Protein 8IW0 (pdb70)

Solvent-accessible surface area: 17664 Å² total; per-residue (Å²): 112,86,0,20,99,46,0,36,42,0,18,66,61,0,46,10,24,61,83,61,88,76,40,25,68,37,72,142,74,4,68,87,1,69,88,8,0,26,76,0,17,160,48,0,92,75,0,38,106,66,16,60,59,22,57,20,18,90,41,79,23,66,44,4,85,86,20,45,180,29,6,54,54,36,26,112,103,46,145,60,56,52,88,189,92,46,55,0,20,15,43,0,13,29,0,17,63,57,0,52,46,10,40,93,34,99,17,83,34,52,38,113,72,88,12,69,84,0,64,85,11,0,30,85,0,16,146,50,0,111,92,0,36,97,65,22,160,59,24,77,80,18,97,95,109,16,55,76,16,86,69,71,25,137,84,29,57,48,79,3,71,100,64,31,54,113,113,84,0,24,96,48,0,38,47,0,19,131,39,0,55,10,23,58,79,61,88,78,36,23,66,36,69,141,62,4,69,96,0,65,82,12,0,26,85,0,16,160,45,0,86,75,0,36,104,68,16,65,62,23,61,20,17,83,37,81,15,63,47,3,74,72,23,46,141,66,2,54,55,48,45,164,140,197,57,41,57,2,19,16,35,0,14,13,0,17,100,57,0,50,49,10,36,92,33,95,18,84,44,40,44,102,141,79,10,86,91,0,66,41,14,0,26,93,0,13,149,43,0,111,90,0,34,94,64,24,166,61,23,76,79,13,91,97,110,13,63,78,16,85,71,72,32,137,84,29,53,53,85,5,82,128,96,99

Organism: Homo sapiens (NCBI:txid9606)

Foldseek 3Di:
DCLVVLQVVLVVLVVCVVVVVPRDDDVVNVVSSVVSVVVNVVVVVVVVVVCVCVVVVVVVVVVVVVVVVVVVVVVVVVVVVVVD/DDCLVVLLVVLVVVVVVCVVVVNPVVDPVSVVSSVVSVVSNVVVVVVVVVVVVCPVVVVVVVVVVVVVVVVVVVVVVVVVVD/DCLVVLQVVLVVLVVCVVVVVPRDPDPVNVVSSVVSVVSNVVVVVVVVVVCVCVVVVVVVVVVVVVVVVVCVVVVVD/DDDCLVVLLVVLVVVVVVCVVVVNPPVDPVNVVSSVVSVVSNVVVVVVVVVVVVCPVVVVVVVVVVVVVVVVVVVVVVVVD

Radius of gyration: 31.26 Å; Cα contacts (8 Å, |Δi|>4): 307; chains: 4; bounding box: 53×40×94 Å

Structure (mmCIF, N/CA/C/O backbone):
data_8IW0
#
_entry.id   8IW0
#
_cell.length_a   48.151
_cell.length_b   36.882
_cell.length_c   93.011
_cell.angle_alpha   90.00
_cell.angle_beta   95.67
_cell.angle_gamma   90.00
#
_symmetry.space_group_name_H-M   'P 1 21 1'
#
loop_
_entity.id
_entity.type
_entity.pdbx_description
1 polymer 'Liprin-beta-1,KN motif and ankyrin repeat domain-containing protein 1'
2 water water
#
loop_
_atom_site.group_PDB
_atom_site.id
_atom_site.type_symbol
_atom_site.label_atom_id
_atom_site.label_alt_id
_atom_site.label_comp_id
_atom_site.label_asym_id
_atom_site.label_entity_id
_atom_site.label_seq_id
_atom_site.pdbx_PDB_ins_code
_atom_site.Cartn_x
_atom_site.Cartn_y
_atom_site.Cartn_z
_atom_site.occupancy
_atom_site.B_iso_or_equiv
_atom_site.auth_seq_id
_atom_site.auth_comp_id
_atom_site.auth_asym_id
_atom_site.auth_atom_id
_atom_site.pdbx_PDB_model_num
ATOM 1 N N . SER A 1 3 ? 25.792 7.566 2.861 1.00 57.09 3 SER A N 1
ATOM 2 C CA . SER A 1 3 ? 25.925 8.895 3.450 1.00 66.10 3 SER A CA 1
ATOM 3 C C . SER A 1 3 ? 24.878 9.833 2.846 1.00 80.17 3 SER A C 1
ATOM 4 O O . SER A 1 3 ? 23.961 10.285 3.534 1.00 83.81 3 SER A O 1
ATOM 7 N N . ASP A 1 4 ? 25.025 10.115 1.552 1.00 68.24 4 ASP A N 1
ATOM 8 C CA . ASP A 1 4 ? 24.037 10.855 0.777 1.00 61.34 4 ASP A CA 1
ATOM 9 C C . ASP A 1 4 ? 22.952 9.937 0.219 1.00 54.90 4 ASP A C 1
ATOM 10 O O . ASP A 1 4 ? 22.311 10.276 -0.781 1.00 54.48 4 ASP A O 1
ATOM 15 N N . ALA A 1 5 ? 22.754 8.775 0.849 1.00 54.88 5 ALA A N 1
ATOM 16 C CA . ALA A 1 5 ? 21.865 7.746 0.318 1.00 49.09 5 ALA A CA 1
ATOM 17 C C . ALA A 1 5 ? 20.429 8.238 0.190 1.00 46.04 5 ALA A C 1
ATOM 18 O O . ALA A 1 5 ? 19.723 7.856 -0.752 1.00 43.55 5 ALA A O 1
ATOM 20 N N . SER A 1 6 ? 19.957 9.038 1.150 1.00 45.47 6 SER A N 1
ATOM 21 C CA . SER A 1 6 ? 18.596 9.556 1.048 1.00 43.73 6 SER A CA 1
ATOM 22 C 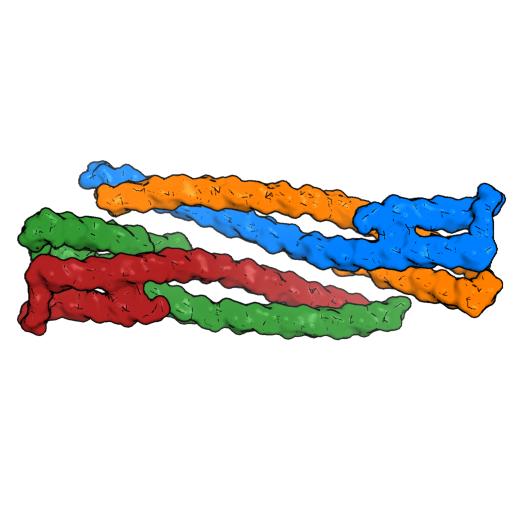C . SER A 1 6 ? 18.410 10.350 -0.238 1.00 47.01 6 SER A C 1
ATOM 23 O O . SER A 1 6 ? 17.353 10.273 -0.878 1.00 41.39 6 SER A O 1
ATOM 26 N N . ASP A 1 7 ? 19.446 11.078 -0.662 1.00 46.87 7 ASP A N 1
ATOM 27 C CA . ASP A 1 7 ? 19.368 11.801 -1.925 1.00 47.60 7 ASP A CA 1
ATOM 28 C C . ASP A 1 7 ? 19.391 10.840 -3.105 1.00 42.97 7 ASP A C 1
ATOM 29 O O . ASP A 1 7 ? 18.712 11.067 -4.111 1.00 44.55 7 ASP A O 1
ATOM 34 N N . MET A 1 8 ? 20.168 9.761 -2.998 1.00 44.02 8 MET A N 1
ATOM 35 C CA . MET A 1 8 ? 20.222 8.784 -4.080 1.00 42.57 8 MET A CA 1
ATOM 36 C C . MET A 1 8 ? 18.887 8.076 -4.249 1.00 38.64 8 MET A C 1
ATOM 37 O O . MET A 1 8 ? 18.469 7.787 -5.378 1.00 36.30 8 MET A O 1
ATOM 42 N N . LEU A 1 9 ? 18.202 7.791 -3.138 1.00 35.47 9 LEU A N 1
ATOM 43 C CA . LEU A 1 9 ? 16.904 7.129 -3.229 1.00 40.25 9 LEU A CA 1
ATOM 44 C C . LEU A 1 9 ? 15.842 8.073 -3.775 1.00 38.81 9 LEU A C 1
ATOM 45 O O . LEU A 1 9 ? 15.006 7.666 -4.593 1.00 38.66 9 LEU A O 1
ATOM 50 N N . ALA A 1 10 ? 15.862 9.335 -3.338 1.00 35.80 10 ALA A N 1
ATOM 51 C CA . ALA A 1 10 ? 14.958 10.328 -3.911 1.00 39.33 10 ALA A CA 1
ATOM 52 C C . ALA A 1 10 ? 15.175 10.456 -5.414 1.00 37.03 10 ALA A C 1
ATOM 53 O O . ALA A 1 10 ? 14.212 10.553 -6.183 1.00 37.47 10 ALA A O 1
ATOM 55 N N . ALA A 1 11 ? 16.438 10.450 -5.848 1.00 37.08 11 ALA A N 1
ATOM 56 C CA . ALA A 1 11 ? 16.742 10.524 -7.273 1.00 37.51 11 ALA A CA 1
ATOM 57 C C . ALA A 1 11 ? 16.214 9.295 -8.006 1.00 37.95 11 ALA A C 1
ATOM 58 O O . ALA A 1 11 ? 15.597 9.411 -9.071 1.00 42.59 11 ALA A O 1
ATOM 60 N N . ALA A 1 12 ? 16.457 8.101 -7.454 1.00 36.51 12 ALA A N 1
ATOM 61 C CA . ALA A 1 12 ? 15.919 6.890 -8.063 1.00 37.70 12 ALA A CA 1
ATOM 62 C C . ALA A 1 12 ? 14.397 6.931 -8.123 1.00 40.85 12 ALA A C 1
ATOM 63 O O . ALA A 1 12 ? 13.796 6.452 -9.093 1.00 40.63 12 ALA A O 1
ATOM 65 N N . LEU A 1 13 ? 13.757 7.517 -7.107 1.00 37.09 13 LEU A N 1
ATOM 66 C CA . LEU A 1 13 ? 12.305 7.661 -7.132 1.00 42.33 13 LEU A CA 1
ATOM 67 C C . LEU A 1 13 ? 11.864 8.567 -8.272 1.00 42.67 13 LEU A C 1
ATOM 68 O O . LEU A 1 13 ? 10.849 8.304 -8.927 1.00 42.34 13 LEU A O 1
ATOM 73 N N . GLU A 1 14 ? 12.618 9.640 -8.524 1.00 45.76 14 GLU A N 1
ATOM 74 C CA . GLU A 1 14 ? 12.247 10.571 -9.584 1.00 43.80 14 GLU A CA 1
ATOM 75 C C . GLU A 1 14 ? 12.404 9.933 -10.958 1.00 40.61 14 GLU A C 1
ATOM 76 O O . GLU A 1 14 ? 11.545 10.108 -11.829 1.00 44.09 14 GLU A O 1
ATOM 78 N N . GLN A 1 15 ? 13.494 9.190 -11.169 1.00 39.66 15 GLN A N 1
ATOM 79 C CA . GLN A 1 15 ? 13.669 8.476 -12.430 1.00 46.53 15 GLN A CA 1
ATOM 80 C C . GLN A 1 15 ? 12.579 7.429 -12.620 1.00 44.15 15 GLN A C 1
ATOM 81 O O . GLN A 1 15 ? 12.003 7.310 -13.707 1.00 49.11 15 GLN A O 1
ATOM 87 N N . MET A 1 16 ? 12.279 6.667 -11.566 1.00 44.56 16 MET A N 1
ATOM 88 C CA . MET A 1 16 ? 11.212 5.676 -11.632 1.00 46.26 16 MET A CA 1
ATOM 89 C C . MET A 1 16 ? 9.876 6.321 -11.985 1.00 48.82 16 MET A C 1
ATOM 90 O O . MET A 1 16 ? 9.130 5.803 -12.825 1.00 50.76 16 MET A O 1
ATOM 95 N N . ASP A 1 17 ? 9.564 7.464 -11.364 1.00 49.09 17 ASP A N 1
ATOM 96 C CA . ASP A 1 17 ? 8.335 8.185 -11.685 1.00 46.01 17 ASP A CA 1
ATOM 97 C C . ASP A 1 17 ? 8.368 8.756 -13.096 1.00 48.92 17 ASP A C 1
ATOM 98 O O . ASP A 1 17 ? 7.319 8.876 -13.738 1.00 45.79 17 ASP A O 1
ATOM 103 N N . GLY A 1 18 ? 9.548 9.144 -13.579 1.00 46.54 18 GLY A N 1
ATOM 104 C CA . GLY A 1 18 ? 9.652 9.605 -14.950 1.00 53.25 18 GLY A CA 1
ATOM 105 C C . GLY A 1 18 ? 9.417 8.491 -15.947 1.00 56.52 18 GLY A C 1
ATOM 106 O O . GLY A 1 18 ? 8.852 8.724 -17.021 1.00 57.95 18 GLY A O 1
ATOM 107 N N . ILE A 1 19 ? 9.839 7.271 -15.607 1.00 51.06 19 ILE A N 1
ATOM 108 C CA . ILE A 1 19 ? 9.570 6.120 -16.462 1.00 56.67 19 ILE A CA 1
ATOM 109 C C . ILE A 1 19 ? 8.092 5.756 -16.409 1.00 57.01 19 ILE A C 1
ATOM 110 O O . ILE A 1 19 ? 7.453 5.524 -17.443 1.00 58.04 19 ILE A O 1
ATOM 115 N N . ILE A 1 20 ? 7.533 5.694 -15.198 1.00 56.90 20 ILE A N 1
ATOM 116 C CA . ILE A 1 20 ? 6.136 5.303 -15.023 1.00 60.40 20 ILE A CA 1
ATOM 117 C C . ILE A 1 20 ? 5.212 6.270 -15.754 1.00 61.80 20 ILE A C 1
ATOM 118 O O . ILE A 1 20 ? 4.290 5.858 -16.468 1.00 63.70 20 ILE A O 1
ATOM 123 N N . ALA A 1 21 ? 5.452 7.570 -15.596 1.00 57.55 21 ALA A N 1
ATOM 124 C CA . ALA A 1 21 ? 4.623 8.572 -16.248 1.00 54.44 21 ALA A CA 1
ATOM 125 C C . ALA A 1 21 ? 4.993 8.802 -17.707 1.00 62.54 21 ALA A C 1
ATOM 126 O O . ALA A 1 21 ? 4.239 9.476 -18.414 1.00 64.36 21 ALA A O 1
ATOM 128 N N . GLY A 1 22 ? 6.121 8.275 -18.176 1.00 62.38 22 GLY A N 1
ATOM 129 C CA . GLY A 1 22 ? 6.462 8.424 -19.575 1.00 61.05 22 GLY A CA 1
ATOM 130 C C . GLY A 1 22 ? 7.011 9.784 -19.938 1.00 65.52 22 GLY A C 1
ATOM 131 O O . GLY A 1 22 ? 6.864 10.216 -21.087 1.00 65.47 22 GLY A O 1
ATOM 132 N N . SER A 1 23 ? 7.621 10.485 -18.986 1.00 57.29 23 SER A N 1
ATOM 133 C CA . SER A 1 23 ? 8.171 11.817 -19.235 1.00 60.98 23 SER A CA 1
ATOM 134 C C . SER A 1 23 ? 9.630 11.766 -19.683 1.00 65.76 23 SER A C 1
ATOM 135 O O . SER A 1 23 ? 10.481 12.502 -19.184 1.00 74.85 23 SER A O 1
ATOM 138 N N . GLY A 1 24 ? 9.932 10.889 -20.637 1.00 67.39 252 GLY A N 1
ATOM 139 C CA . GLY A 1 24 ? 11.232 10.871 -21.268 1.00 70.77 252 GLY A CA 1
ATOM 140 C C . GLY A 1 24 ? 12.367 10.255 -20.481 1.00 68.78 252 GLY A C 1
ATOM 141 O O . GLY A 1 24 ? 13.464 10.108 -21.036 1.00 69.98 252 GLY A O 1
ATOM 142 N N . SER A 1 25 ? 12.166 9.902 -19.213 1.00 64.90 253 SER A N 1
ATOM 143 C CA . SER A 1 25 ? 13.221 9.220 -18.476 1.00 60.45 253 SER A CA 1
ATOM 144 C C . SER A 1 25 ? 13.485 7.857 -19.109 1.00 58.70 253 SER A C 1
ATOM 145 O O . SER A 1 25 ? 12.554 7.146 -19.499 1.00 62.90 253 SER A O 1
ATOM 148 N N . GLY A 1 26 ? 14.760 7.476 -19.186 1.00 53.02 254 GLY A N 1
ATOM 149 C CA . GLY A 1 26 ? 15.133 6.260 -19.897 1.00 51.58 254 GLY A CA 1
ATOM 150 C C . GLY A 1 26 ? 14.803 5.024 -19.084 1.00 49.80 254 GLY A C 1
ATOM 151 O O . GLY A 1 26 ? 15.026 4.991 -17.870 1.00 48.14 254 GLY A O 1
ATOM 152 N N . SER A 1 27 ? 14.187 4.034 -19.736 1.00 43.49 255 SER A N 1
ATOM 153 C CA . SER A 1 27 ? 13.883 2.756 -19.101 1.00 45.24 255 SER A CA 1
ATOM 154 C C . SER A 1 27 ? 14.700 1.580 -19.650 1.00 45.15 255 SER A C 1
ATOM 155 O O . SER A 1 27 ? 14.260 0.432 -19.560 1.00 42.30 255 SER A O 1
ATOM 158 N N . SER A 1 28 ? 15.899 1.829 -20.179 1.00 42.20 256 SER A N 1
ATOM 159 C CA . SER A 1 28 ? 16.735 0.736 -20.665 1.00 42.56 256 SER A CA 1
ATOM 160 C C . SER A 1 28 ? 17.259 -0.084 -19.485 1.00 41.02 256 SER A C 1
ATOM 161 O O . SER A 1 28 ? 17.198 0.362 -18.338 1.00 39.72 256 SER A O 1
ATOM 164 N N . PRO A 1 29 ? 17.753 -1.304 -19.737 1.00 38.54 257 PRO A N 1
ATOM 165 C CA . PRO A 1 29 ? 18.405 -2.056 -18.651 1.00 34.22 257 PRO A CA 1
ATOM 166 C C . PRO A 1 29 ? 19.490 -1.257 -17.943 1.00 33.21 257 PRO A C 1
ATOM 167 O O . PRO A 1 29 ? 19.681 -1.423 -16.727 1.00 25.66 257 PRO A O 1
ATOM 171 N N . MET A 1 30 ? 20.209 -0.394 -18.670 1.00 25.92 258 MET A N 1
ATOM 172 C CA . MET A 1 30 ? 21.202 0.463 -18.028 1.00 30.31 258 MET A CA 1
ATOM 173 C C . MET A 1 30 ? 20.540 1.365 -16.999 1.00 29.79 258 MET A C 1
ATOM 174 O O . MET A 1 30 ? 21.024 1.499 -15.869 1.00 31.00 258 MET A O 1
ATOM 179 N N . HIS A 1 31 ? 19.425 1.995 -17.378 1.00 30.16 259 HIS A N 1
ATOM 180 C CA . HIS A 1 31 ? 18.738 2.892 -16.456 1.00 32.16 259 HIS A CA 1
ATOM 181 C C . HIS A 1 31 ? 18.212 2.132 -15.242 1.00 30.55 259 HIS A C 1
ATOM 182 O O . HIS A 1 31 ? 18.305 2.618 -14.109 1.00 29.68 259 HIS A O 1
ATOM 189 N N . LEU A 1 32 ? 17.650 0.938 -15.461 1.00 30.90 260 LEU A N 1
ATOM 190 C CA . LEU A 1 32 ? 17.225 0.103 -14.342 1.00 30.47 260 LEU A CA 1
ATOM 191 C C . LEU A 1 32 ? 18.415 -0.313 -13.485 1.00 30.99 260 LEU A C 1
ATOM 192 O O . LEU A 1 32 ? 18.304 -0.405 -12.256 1.00 31.01 260 LEU A O 1
ATOM 197 N N . GLN A 1 33 ? 19.562 -0.575 -14.119 1.00 27.42 261 GLN A N 1
ATOM 198 C CA . GLN A 1 33 ? 20.774 -0.878 -13.364 1.00 26.82 261 GLN A CA 1
ATOM 199 C C . GLN A 1 33 ? 21.167 0.286 -12.463 1.00 29.87 261 GLN A C 1
ATOM 200 O O . GLN A 1 33 ? 21.535 0.086 -11.297 1.00 22.64 261 GLN A O 1
ATOM 206 N N . HIS A 1 34 ? 21.056 1.512 -12.971 1.00 25.75 262 HIS A N 1
ATOM 207 C CA . HIS A 1 34 ? 21.396 2.676 -12.160 1.00 29.44 262 HIS A CA 1
ATOM 208 C C . HIS A 1 34 ? 20.435 2.826 -10.983 1.00 28.03 262 HIS A C 1
ATOM 209 O O . HIS A 1 34 ? 20.864 3.105 -9.857 1.00 23.63 262 HIS A O 1
ATOM 216 N N . ILE A 1 35 ? 19.133 2.639 -11.225 1.00 28.05 263 ILE A N 1
ATOM 217 C CA . ILE A 1 35 ? 18.149 2.665 -10.142 1.00 30.37 263 ILE A CA 1
ATOM 218 C C . ILE A 1 35 ? 18.486 1.614 -9.088 1.00 30.29 263 ILE A C 1
ATOM 219 O O . ILE A 1 35 ? 18.464 1.889 -7.881 1.00 27.11 263 ILE A O 1
ATOM 224 N N . ARG A 1 36 ? 18.812 0.399 -9.535 1.00 24.75 264 ARG A N 1
ATOM 225 C CA . ARG A 1 36 ? 19.181 -0.685 -8.627 1.00 28.21 264 ARG A CA 1
ATOM 226 C C . ARG A 1 36 ? 20.328 -0.279 -7.709 1.00 29.20 264 ARG A C 1
ATOM 227 O O . ARG A 1 36 ? 20.256 -0.459 -6.489 1.00 29.27 264 ARG A O 1
ATOM 235 N N . GLU A 1 37 ? 21.414 0.236 -8.290 1.00 26.22 265 GLU A N 1
ATOM 236 C CA . GLU A 1 37 ? 22.579 0.606 -7.493 1.00 27.42 265 GLU A CA 1
ATOM 237 C C . GLU A 1 37 ? 22.241 1.703 -6.481 1.00 27.67 265 GLU A C 1
ATOM 238 O O . GLU A 1 37 ? 22.741 1.686 -5.350 1.00 26.06 265 GLU A O 1
ATOM 244 N N . GLN A 1 38 ? 21.407 2.672 -6.871 1.00 22.35 266 GLN A N 1
ATOM 245 C CA . GLN A 1 38 ? 20.976 3.690 -5.916 1.00 26.67 266 GLN A CA 1
ATOM 246 C C . GLN A 1 38 ? 20.149 3.079 -4.790 1.00 32.48 266 GLN A C 1
ATOM 247 O O . GLN A 1 38 ? 20.313 3.447 -3.620 1.00 31.45 266 GLN A O 1
ATOM 253 N N . MET A 1 39 ? 19.252 2.146 -5.124 1.00 28.35 267 MET A N 1
ATOM 254 C CA . MET A 1 39 ? 18.473 1.458 -4.098 1.00 27.84 267 MET A CA 1
ATOM 255 C C . MET A 1 39 ? 19.369 0.661 -3.159 1.00 30.67 267 MET A C 1
ATOM 256 O O . MET A 1 39 ? 19.108 0.592 -1.951 1.00 29.08 267 MET A O 1
ATOM 261 N N . ALA A 1 40 ? 20.433 0.056 -3.692 1.00 28.09 268 ALA A N 1
ATOM 262 C CA . ALA A 1 40 ? 21.305 -0.756 -2.850 1.00 30.55 268 ALA A CA 1
ATOM 263 C C . ALA A 1 40 ? 22.059 0.094 -1.833 1.00 30.88 268 ALA A C 1
ATOM 264 O O . ALA A 1 40 ? 22.197 -0.301 -0.669 1.00 30.99 268 ALA A O 1
ATOM 266 N N . ILE A 1 41 ? 22.575 1.248 -2.256 1.00 26.20 269 ILE A N 1
ATOM 267 C CA . ILE A 1 41 ? 23.253 2.141 -1.321 1.00 28.52 269 ILE A CA 1
ATOM 268 C C . ILE A 1 41 ? 22.282 2.626 -0.252 1.00 28.97 269 ILE A C 1
ATOM 269 O O . ILE A 1 41 ? 22.616 2.667 0.939 1.00 30.82 269 ILE A O 1
ATOM 274 N N . ALA A 1 42 ? 21.062 2.995 -0.658 1.00 26.79 270 ALA A N 1
ATOM 275 C CA . ALA A 1 42 ? 20.070 3.469 0.302 1.00 30.98 270 ALA A CA 1
ATOM 276 C C . ALA A 1 42 ? 19.733 2.390 1.325 1.00 33.37 270 ALA A C 1
ATOM 277 O O . ALA A 1 42 ? 19.541 2.686 2.511 1.00 27.95 270 ALA A O 1
ATOM 279 N N . LEU A 1 43 ? 19.657 1.133 0.883 1.00 27.74 271 LEU A N 1
ATOM 280 C CA . LEU A 1 43 ? 19.364 0.042 1.804 1.00 28.15 271 LEU A CA 1
ATOM 281 C C . LEU A 1 43 ? 20.480 -0.116 2.828 1.00 32.38 271 LEU A C 1
ATOM 282 O O . LEU A 1 43 ? 20.217 -0.289 4.026 1.00 33.26 271 LEU A O 1
ATOM 287 N N . LYS A 1 44 ? 21.736 -0.051 2.373 1.00 30.22 272 LYS A N 1
ATOM 288 C CA . LYS A 1 44 ? 22.876 -0.162 3.279 1.00 30.42 272 LYS A CA 1
ATOM 289 C C . LYS A 1 44 ? 22.879 0.961 4.313 1.00 33.92 272 LYS A C 1
ATOM 290 O O . LYS A 1 44 ? 23.147 0.728 5.499 1.00 29.55 272 LYS A O 1
ATOM 296 N N . ARG A 1 45 ? 22.588 2.186 3.881 1.00 29.12 273 ARG A N 1
ATOM 297 C CA . ARG A 1 45 ? 22.481 3.300 4.815 1.00 33.08 273 ARG A CA 1
ATOM 298 C C . ARG A 1 45 ? 21.271 3.148 5.730 1.00 32.49 273 ARG A C 1
ATOM 299 O O . ARG A 1 45 ? 21.346 3.462 6.924 1.00 31.49 273 ARG A O 1
ATOM 307 N N . LEU A 1 46 ? 20.146 2.671 5.187 1.00 27.91 274 LEU A N 1
ATOM 308 C CA . LEU A 1 46 ? 18.941 2.493 5.995 1.00 29.00 274 LEU A CA 1
ATOM 309 C C . LEU A 1 46 ? 19.174 1.512 7.141 1.00 35.02 274 LEU A C 1
ATOM 310 O O . LEU A 1 46 ? 18.727 1.747 8.270 1.00 30.92 274 LEU A O 1
ATOM 315 N N . LYS A 1 47 ? 19.859 0.401 6.866 1.00 28.12 275 LYS A N 1
ATOM 316 C CA . LYS A 1 47 ? 20.141 -0.571 7.915 1.00 30.83 275 LYS A CA 1
ATOM 317 C C . LYS A 1 47 ? 21.097 0.008 8.950 1.00 35.50 275 LYS A C 1
ATOM 318 O O . LYS A 1 47 ? 20.944 -0.240 10.152 1.00 32.84 275 LYS A O 1
ATOM 324 N N . GLU A 1 48 ? 22.083 0.793 8.504 1.00 30.94 276 GLU A N 1
ATOM 325 C CA . GLU A 1 48 ? 23.004 1.420 9.443 1.00 33.26 276 GLU A CA 1
ATOM 326 C C . GLU A 1 48 ? 22.268 2.388 10.360 1.00 36.00 276 GLU A C 1
ATOM 327 O O . GLU A 1 48 ? 22.566 2.470 11.558 1.00 34.46 276 GLU A O 1
ATOM 333 N N . LEU A 1 49 ? 21.287 3.115 9.822 1.00 35.64 277 LEU A N 1
ATOM 334 C CA . LEU A 1 49 ? 20.553 4.074 10.640 1.00 35.52 277 LEU A CA 1
ATOM 335 C C . LEU A 1 49 ? 19.603 3.373 11.603 1.00 35.78 277 LEU A C 1
ATOM 336 O O . LEU A 1 49 ? 19.416 3.834 12.735 1.00 30.11 277 LEU A O 1
ATOM 341 N N . GLU A 1 50 ? 18.985 2.267 11.169 1.00 29.24 278 GLU A N 1
ATOM 342 C CA . GLU A 1 50 ? 18.145 1.493 12.078 1.00 33.61 278 GLU A CA 1
ATOM 343 C C . GLU A 1 50 ? 18.935 1.025 13.294 1.00 34.65 278 GLU A C 1
ATOM 344 O O . GLU A 1 50 ? 18.405 0.985 14.409 1.00 33.68 278 GLU A O 1
ATOM 350 N N . GLU A 1 51 ? 20.216 0.700 13.102 1.00 34.94 279 GLU A N 1
ATOM 351 C CA . GLU A 1 51 ? 21.061 0.311 14.227 1.00 35.18 279 GLU A CA 1
ATOM 352 C C . GLU A 1 51 ? 21.427 1.520 15.081 1.00 33.04 279 GLU A C 1
ATOM 353 O O . GLU A 1 51 ? 21.438 1.437 16.316 1.00 36.10 279 GLU A O 1
ATOM 359 N N . GLN A 1 52 ? 21.724 2.651 14.438 1.00 33.12 280 GLN A N 1
ATOM 360 C CA . GLN A 1 52 ? 22.154 3.847 15.159 1.00 34.53 280 GLN A CA 1
ATOM 361 C C . GLN A 1 52 ? 21.063 4.379 16.081 1.00 30.25 280 GLN A C 1
ATOM 362 O O . GLN A 1 52 ? 21.339 4.756 17.225 1.00 31.91 280 GLN A O 1
ATOM 368 N N . VAL A 1 53 ? 19.823 4.466 15.589 1.00 28.59 281 VAL A N 1
ATOM 369 C CA . VAL A 1 53 ? 18.771 5.092 16.386 1.00 32.38 281 VAL A CA 1
ATOM 370 C C . VAL A 1 53 ? 18.423 4.284 17.630 1.00 30.23 281 VAL A C 1
ATOM 371 O O . VAL A 1 53 ? 17.825 4.835 18.561 1.00 27.91 281 VAL A O 1
ATOM 375 N N . ARG A 1 54 ? 18.787 2.997 17.676 1.00 25.61 282 ARG A N 1
ATOM 376 C CA . ARG A 1 54 ? 18.570 2.195 18.879 1.00 32.16 282 ARG A CA 1
ATOM 377 C C . ARG A 1 54 ? 19.324 2.746 20.081 1.00 31.65 282 ARG A C 1
ATOM 378 O O . ARG A 1 54 ? 18.952 2.451 21.220 1.00 36.41 282 ARG A O 1
ATOM 386 N N . THR A 1 55 ? 20.366 3.548 19.857 1.00 32.58 283 THR A N 1
ATOM 387 C CA . THR A 1 55 ? 21.114 4.124 20.962 1.00 32.67 283 THR A CA 1
ATOM 388 C C . THR A 1 55 ? 20.355 5.258 21.641 1.00 34.25 283 THR A C 1
ATOM 389 O O . THR A 1 55 ? 20.670 5.596 22.788 1.00 33.63 283 THR A O 1
ATOM 393 N N . ILE A 1 56 ? 19.354 5.837 20.968 1.00 31.59 284 ILE A N 1
ATOM 394 C CA . ILE A 1 56 ? 18.613 6.953 21.558 1.00 31.15 284 ILE A CA 1
ATOM 395 C C . ILE A 1 56 ? 17.905 6.555 22.849 1.00 34.56 284 ILE A C 1
ATOM 396 O O . ILE A 1 56 ? 18.017 7.296 23.840 1.00 28.76 284 ILE A O 1
ATOM 401 N N . PRO A 1 57 ? 17.162 5.440 22.916 1.00 32.36 285 PRO A N 1
ATOM 402 C CA . PRO A 1 57 ? 16.619 5.018 24.219 1.00 30.58 285 PRO A CA 1
ATOM 403 C C . PRO A 1 57 ? 17.681 4.821 25.284 1.00 31.63 285 PRO A C 1
ATOM 404 O O . PRO A 1 57 ? 17.415 5.092 26.460 1.00 37.53 285 PRO A O 1
ATOM 408 N N . VAL A 1 58 ? 18.879 4.367 24.913 1.00 29.49 286 VAL A N 1
ATOM 409 C CA . VAL A 1 58 ? 19.927 4.157 25.907 1.00 31.11 286 VAL A CA 1
ATOM 410 C C . VAL A 1 58 ? 20.410 5.492 26.461 1.00 31.48 286 VAL A C 1
ATOM 411 O O . VAL A 1 58 ? 20.561 5.660 27.678 1.00 27.00 286 VAL A O 1
ATOM 415 N N . LEU A 1 59 ? 20.649 6.464 25.575 1.00 32.29 287 LEU A N 1
ATOM 416 C CA . LEU A 1 59 ? 21.088 7.786 26.014 1.00 28.64 287 LEU A CA 1
ATOM 417 C C . LEU A 1 59 ? 20.031 8.465 26.875 1.00 26.16 287 LEU A C 1
ATOM 418 O O . LEU A 1 59 ? 20.362 9.150 27.848 1.00 26.91 287 LEU A O 1
ATOM 423 N N . GLN A 1 60 ? 18.753 8.284 26.536 1.00 26.73 288 GLN A N 1
ATOM 424 C CA . GLN A 1 60 ? 17.685 8.904 27.315 1.00 28.71 288 GLN A CA 1
ATOM 425 C C . GLN A 1 60 ? 17.607 8.308 28.715 1.00 33.74 288 GLN A C 1
ATOM 426 O O . GLN A 1 60 ? 17.278 9.011 29.677 1.00 31.23 288 GLN A O 1
ATOM 432 N N . VAL A 1 61 ? 17.878 7.008 28.842 1.00 33.21 289 VAL A N 1
ATOM 433 C CA . VAL A 1 61 ? 17.933 6.392 30.162 1.00 34.18 289 VAL A CA 1
ATOM 434 C C . VAL A 1 61 ? 19.098 6.957 30.959 1.00 33.88 289 VAL A C 1
ATOM 435 O O . VAL A 1 61 ? 18.982 7.199 32.167 1.00 30.67 289 VAL A O 1
ATOM 439 N N . LYS A 1 62 ? 20.240 7.167 30.301 1.00 32.33 290 LYS A N 1
ATOM 440 C CA . LYS A 1 62 ? 21.377 7.786 30.974 1.00 33.46 290 LYS A CA 1
ATOM 441 C C . LYS A 1 62 ? 21.014 9.172 31.487 1.00 28.94 290 LYS A C 1
ATOM 442 O O . LYS A 1 62 ? 21.461 9.582 32.563 1.00 29.97 290 LYS A O 1
ATOM 448 N N . ILE A 1 63 ? 20.187 9.899 30.734 1.00 28.56 291 ILE A N 1
ATOM 449 C CA . ILE A 1 63 ? 19.737 11.219 31.159 1.00 30.47 291 ILE A CA 1
ATOM 450 C C . ILE A 1 63 ? 18.836 11.101 32.382 1.00 34.10 291 ILE A C 1
ATOM 451 O O . ILE A 1 63 ? 18.973 11.858 33.350 1.00 30.30 291 ILE A O 1
ATOM 456 N N . SER A 1 64 ? 17.906 10.144 32.358 1.00 29.17 292 SER A N 1
ATOM 457 C CA . SER A 1 64 ? 16.998 9.964 33.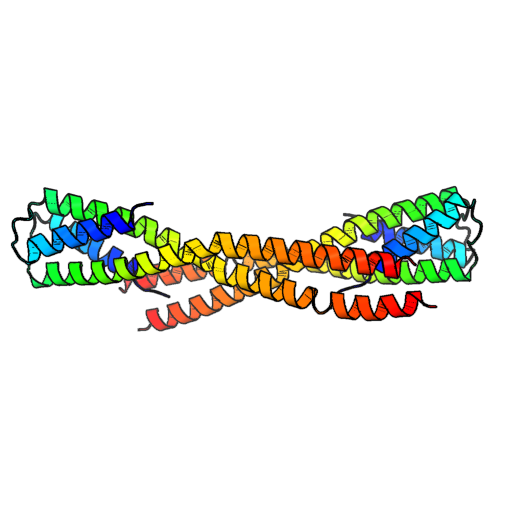485 1.00 34.42 292 SER A CA 1
ATOM 458 C C . SER A 1 64 ? 17.738 9.484 34.728 1.00 35.18 292 SER A C 1
ATOM 459 O O . SER A 1 64 ? 17.402 9.888 35.850 1.00 37.37 292 SER A O 1
ATOM 462 N N . VAL A 1 65 ? 18.745 8.623 34.555 1.00 31.77 293 VAL A N 1
ATOM 463 C CA . VAL A 1 65 ? 19.518 8.160 35.705 1.00 37.28 293 VAL A CA 1
ATOM 464 C C . VAL A 1 65 ? 20.286 9.319 36.332 1.00 34.51 293 VAL A C 1
ATOM 465 O O . VAL A 1 65 ? 20.327 9.468 37.563 1.00 32.15 293 VAL A O 1
ATOM 469 N N . LEU A 1 66 ? 20.918 10.150 35.498 1.00 31.24 294 LEU A N 1
ATOM 470 C CA . LEU A 1 66 ? 21.688 11.278 36.015 1.00 31.42 294 LEU A CA 1
ATOM 471 C C . LEU A 1 66 ? 20.788 12.301 36.695 1.00 32.79 294 LEU A C 1
ATOM 472 O O . LEU A 1 66 ? 21.164 12.879 37.722 1.00 31.96 294 LEU A O 1
ATOM 477 N N . GLN A 1 67 ? 19.589 12.526 36.150 1.00 29.89 295 GLN A N 1
ATOM 478 C CA . GLN A 1 67 ? 18.655 13.450 36.787 1.00 32.93 295 GLN A CA 1
ATOM 479 C C . GLN A 1 67 ? 18.217 12.928 38.152 1.00 36.40 295 GLN A C 1
ATOM 480 O O . GLN A 1 67 ? 18.075 13.701 39.107 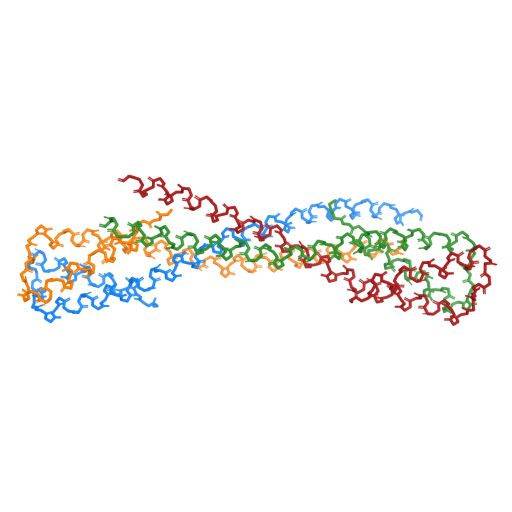1.00 31.97 295 GLN A O 1
ATOM 486 N N . GLU A 1 68 ? 18.004 11.615 38.262 1.00 33.79 296 GLU A N 1
ATOM 487 C CA . GLU A 1 68 ? 17.634 11.035 39.550 1.00 37.86 296 GLU A CA 1
ATOM 488 C C . GLU A 1 68 ? 18.783 11.139 40.547 1.00 38.31 296 GLU A C 1
ATOM 489 O O . GLU A 1 68 ? 18.566 11.472 41.720 1.00 37.15 296 GLU A O 1
ATOM 495 N N . GLU A 1 69 ? 20.013 10.883 40.091 1.00 33.01 297 GLU A N 1
ATOM 496 C CA . GLU A 1 69 ? 21.183 11.004 40.957 1.00 35.16 297 GLU A CA 1
ATOM 497 C C . GLU A 1 69 ? 21.342 12.428 41.477 1.00 36.01 297 GLU A C 1
ATOM 498 O O . GLU A 1 69 ? 21.762 12.636 42.622 1.00 34.27 297 GLU A O 1
ATOM 504 N N . LYS A 1 70 ? 21.041 13.423 40.640 1.00 32.10 298 LYS A N 1
ATOM 505 C CA . LYS A 1 70 ? 21.107 14.813 41.079 1.00 34.12 298 LYS A CA 1
ATOM 506 C C . LYS A 1 70 ? 20.096 15.101 42.184 1.00 34.37 298 LYS A C 1
ATOM 507 O O . LYS A 1 70 ? 20.441 15.709 43.202 1.00 37.63 298 LYS A O 1
ATOM 513 N N . ARG A 1 71 ? 18.836 14.692 41.994 1.00 33.98 299 ARG A N 1
ATOM 514 C CA A ARG A 1 71 ? 17.826 14.931 43.022 0.50 37.17 299 ARG A CA 1
ATOM 515 C CA B ARG A 1 71 ? 17.821 14.923 43.020 0.50 37.21 299 ARG A CA 1
ATOM 516 C C . ARG A 1 71 ? 18.246 14.326 44.356 1.00 42.61 299 ARG A C 1
ATOM 517 O O . ARG A 1 71 ? 17.994 14.909 45.421 1.00 41.21 299 ARG A O 1
ATOM 532 N N . GLN A 1 72 ? 18.898 13.167 44.317 1.00 37.66 300 GLN A N 1
ATOM 533 C CA . GLN A 1 72 ? 19.345 12.518 45.539 1.00 47.18 300 GLN A CA 1
ATOM 534 C C . GLN A 1 72 ? 20.574 13.199 46.130 1.00 42.29 300 GLN A C 1
ATOM 535 O O . GLN A 1 72 ? 20.714 13.261 47.357 1.00 39.93 300 GLN A O 1
ATOM 541 N N . LEU A 1 73 ? 21.464 13.722 45.283 1.00 37.67 301 LEU A N 1
ATOM 542 C CA . LEU A 1 73 ? 22.585 14.502 45.792 1.00 37.87 301 LEU A CA 1
ATOM 543 C C . LEU A 1 73 ? 22.101 15.795 46.433 1.00 42.64 301 LEU A C 1
ATOM 544 O O . LEU A 1 73 ? 22.658 16.238 47.446 1.00 40.67 301 LEU A O 1
ATOM 549 N N . VAL A 1 74 ? 21.059 16.408 45.867 1.00 35.74 302 VAL A N 1
ATOM 550 C CA . VAL A 1 74 ? 20.541 17.650 46.439 1.00 45.89 302 VAL A CA 1
ATOM 551 C C . VAL A 1 74 ? 20.043 17.413 47.861 1.00 43.41 302 VAL A C 1
ATOM 552 O O . VAL A 1 74 ? 20.348 18.180 48.782 1.00 40.98 302 VAL A O 1
ATOM 556 N N . SER A 1 75 ? 19.285 16.332 48.063 1.00 39.50 303 SER A N 1
ATOM 557 C CA . SER A 1 75 ? 18.719 16.051 49.379 1.00 43.00 303 SER A CA 1
ATOM 558 C C . SER A 1 75 ? 19.800 15.710 50.400 1.00 43.95 303 SER A C 1
ATOM 559 O O . SER A 1 75 ? 19.695 16.094 51.571 1.00 46.78 303 SER A O 1
ATOM 562 N N . GLN A 1 76 ? 20.848 14.995 49.982 1.00 41.18 304 GLN A N 1
ATOM 563 C CA . GLN A 1 76 ? 21.958 14.738 50.895 1.00 45.61 304 GLN A CA 1
ATOM 564 C C . GLN A 1 76 ? 22.737 16.014 51.176 1.00 47.08 304 GLN A C 1
ATOM 565 O O . GLN A 1 76 ? 23.202 16.229 52.304 1.00 46.61 304 GLN A O 1
ATOM 571 N N . LEU A 1 77 ? 22.889 16.872 50.165 1.00 43.43 305 LEU A N 1
ATOM 572 C CA . LEU A 1 77 ? 23.585 18.137 50.365 1.00 46.49 305 LEU A CA 1
ATOM 573 C C . LEU A 1 77 ? 22.847 19.020 51.367 1.00 49.77 305 LEU A C 1
ATOM 574 O O . LEU A 1 77 ? 23.476 19.689 52.195 1.00 48.69 305 LEU A O 1
ATOM 579 N N . LYS A 1 78 ? 21.512 19.050 51.294 1.00 45.98 306 LYS A N 1
ATOM 580 C CA . LYS A 1 78 ? 20.739 19.812 52.269 1.00 49.92 306 LYS A CA 1
ATOM 581 C C . LYS A 1 78 ? 20.913 19.244 53.670 1.00 49.79 306 LYS A C 1
ATOM 582 O O . LYS A 1 78 ? 21.055 19.996 54.639 1.00 45.24 306 LYS A O 1
ATOM 588 N N . ASN A 1 79 ? 20.877 17.917 53.801 1.00 46.92 307 ASN A N 1
ATOM 589 C CA . ASN A 1 79 ? 21.081 17.302 55.107 1.00 46.61 307 ASN A CA 1
ATOM 590 C C . ASN A 1 79 ? 22.477 17.597 55.644 1.00 54.17 307 ASN A C 1
ATOM 591 O O . ASN A 1 79 ? 22.651 17.838 56.845 1.00 52.40 307 ASN A O 1
ATOM 596 N N . GLN A 1 80 ? 23.483 17.594 54.765 1.00 51.71 308 GLN A N 1
ATOM 597 C CA . GLN A 1 80 ? 24.860 17.773 55.212 1.00 56.50 308 GLN A CA 1
ATOM 598 C C . GLN A 1 80 ? 25.207 19.237 55.455 1.00 59.35 308 GLN A C 1
ATOM 599 O O . GLN A 1 80 ? 26.061 19.530 56.300 1.00 63.03 308 GLN A O 1
ATOM 605 N N . ARG A 1 81 ? 24.565 20.167 54.743 1.00 54.91 309 ARG A N 1
ATOM 606 C CA . ARG A 1 81 ? 24.767 21.577 55.054 1.00 57.93 309 ARG A CA 1
ATOM 607 C C . ARG A 1 81 ? 24.196 21.941 56.418 1.00 59.29 309 ARG A C 1
ATOM 608 O O . ARG A 1 81 ? 24.529 23.001 56.954 1.00 60.30 309 ARG A O 1
ATOM 616 N N . ALA A 1 82 ? 23.345 21.084 56.983 1.00 60.82 310 ALA A N 1
ATOM 617 C CA . ALA A 1 82 ? 22.810 21.319 58.317 1.00 56.46 310 ALA A CA 1
ATOM 618 C C . ALA A 1 82 ? 23.787 20.864 59.395 1.00 67.62 310 ALA A C 1
ATOM 619 O O . ALA A 1 82 ? 23.997 21.576 60.384 1.00 70.21 310 ALA A O 1
ATOM 621 N N . ALA A 1 83 ? 24.398 19.688 59.218 1.00 72.53 311 ALA A N 1
ATOM 622 C CA . ALA A 1 83 ? 25.351 19.190 60.205 1.00 75.47 311 ALA A CA 1
ATOM 623 C C . ALA A 1 83 ? 26.567 20.098 60.322 1.00 82.78 311 ALA A C 1
ATOM 624 O O . ALA A 1 83 ? 27.154 20.212 61.404 1.00 85.35 311 ALA A O 1
ATOM 626 N N . SER A 1 84 ? 26.952 20.759 59.227 1.00 93.55 312 SER A N 1
ATOM 627 C CA . SER A 1 84 ? 28.078 21.686 59.260 1.00 92.50 312 SER A CA 1
ATOM 628 C C . SER A 1 84 ? 27.848 22.858 60.203 1.00 94.37 312 SER A C 1
ATOM 629 O O . SER A 1 84 ? 28.797 23.597 60.486 1.00 120.74 312 SER A O 1
ATOM 632 N N . GLN A 1 85 ? 26.623 23.049 60.689 1.00 86.55 313 GLN A N 1
ATOM 633 C CA . GLN A 1 85 ? 26.328 24.042 61.712 1.00 88.71 313 GLN A CA 1
ATOM 634 C C . GLN A 1 85 ? 26.448 23.480 63.125 1.00 87.43 313 GLN A C 1
ATOM 635 O O . GLN A 1 85 ? 26.075 24.165 64.084 1.00 88.11 313 GLN A O 1
ATOM 637 N N . ILE A 1 86 ? 26.959 22.259 63.275 1.00 86.07 314 ILE A N 1
ATOM 638 C CA . ILE A 1 86 ? 27.112 21.640 64.590 1.00 87.37 314 ILE A CA 1
ATOM 639 C C . ILE A 1 86 ? 28.577 21.593 65.008 1.00 86.59 314 ILE A C 1
ATOM 640 O O . ILE A 1 86 ? 29.427 22.246 64.405 1.00 92.72 314 ILE A O 1
ATOM 645 N N . MET B 1 2 ? 9.390 -1.811 15.196 1.00 84.07 2 MET B N 1
ATOM 646 C CA . MET B 1 2 ? 10.092 -2.591 14.181 1.00 79.90 2 MET B CA 1
ATOM 647 C C . MET B 1 2 ? 9.581 -2.263 12.782 1.00 73.20 2 MET B C 1
ATOM 648 O O . MET B 1 2 ? 8.647 -2.896 12.285 1.00 70.66 2 MET B O 1
ATOM 653 N N . SER B 1 3 ? 10.203 -1.271 12.153 1.00 66.65 3 SER B N 1
ATOM 654 C CA . SER B 1 3 ? 9.818 -0.864 10.811 1.00 55.01 3 SER B CA 1
ATOM 655 C C . SER B 1 3 ? 10.202 -1.935 9.796 1.00 58.07 3 SER B C 1
ATOM 656 O O . SER B 1 3 ? 11.295 -2.505 9.854 1.00 55.80 3 SER B O 1
ATOM 659 N N . ASP B 1 4 ? 9.288 -2.221 8.866 1.00 55.13 4 ASP B N 1
ATOM 660 C CA . ASP B 1 4 ? 9.578 -3.140 7.775 1.00 53.16 4 ASP B CA 1
ATOM 661 C C . ASP B 1 4 ? 10.190 -2.441 6.565 1.00 51.28 4 ASP B C 1
ATOM 662 O O . ASP B 1 4 ? 10.236 -3.034 5.482 1.00 50.83 4 ASP B O 1
ATOM 667 N N . ALA B 1 5 ? 10.679 -1.209 6.728 1.00 48.65 5 ALA B N 1
ATOM 668 C CA . ALA B 1 5 ? 11.143 -0.445 5.573 1.00 52.36 5 ALA B CA 1
ATOM 669 C C . ALA B 1 5 ? 12.355 -1.094 4.914 1.00 52.04 5 ALA B C 1
ATOM 670 O O . ALA B 1 5 ? 12.415 -1.203 3.682 1.00 40.60 5 ALA B O 1
ATOM 672 N N . SER B 1 6 ? 13.328 -1.535 5.719 1.00 44.17 6 SER B N 1
ATOM 673 C CA . SER B 1 6 ? 14.513 -2.183 5.163 1.00 47.89 6 SER B CA 1
ATOM 674 C C . SER B 1 6 ? 14.149 -3.445 4.389 1.00 48.77 6 SER B C 1
ATOM 675 O O . SER B 1 6 ? 14.767 -3.751 3.361 1.00 44.54 6 SER B O 1
ATOM 678 N N . ASP B 1 7 ? 13.145 -4.189 4.860 1.00 49.00 7 ASP B N 1
ATOM 679 C CA . ASP B 1 7 ? 12.720 -5.381 4.131 1.00 50.73 7 ASP B CA 1
ATOM 680 C C . ASP B 1 7 ? 11.973 -5.026 2.852 1.00 50.43 7 ASP B C 1
ATOM 681 O O . ASP B 1 7 ? 12.104 -5.728 1.842 1.00 50.95 7 ASP B O 1
ATOM 686 N N . MET B 1 8 ? 11.165 -3.962 2.876 1.00 48.23 8 MET B N 1
ATOM 687 C CA . MET B 1 8 ? 10.452 -3.578 1.660 1.00 50.30 8 MET B CA 1
ATOM 688 C C . MET B 1 8 ? 11.418 -3.091 0.590 1.00 47.77 8 MET B C 1
ATOM 689 O O . MET B 1 8 ? 11.210 -3.340 -0.604 1.00 50.55 8 MET B O 1
ATOM 694 N N . LEU B 1 9 ? 12.477 -2.393 0.998 1.00 42.39 9 LEU B N 1
ATOM 695 C CA . LEU B 1 9 ? 13.480 -1.958 0.037 1.00 44.16 9 LEU B CA 1
ATOM 696 C C . LEU B 1 9 ? 14.287 -3.143 -0.474 1.00 43.93 9 LEU B C 1
ATOM 697 O O . LEU B 1 9 ? 14.593 -3.225 -1.670 1.00 39.78 9 LEU B O 1
ATOM 702 N N . ALA B 1 10 ? 14.638 -4.072 0.418 1.00 39.19 10 ALA B N 1
ATOM 703 C CA . ALA B 1 10 ? 15.280 -5.311 -0.010 1.00 43.49 10 ALA B CA 1
ATOM 704 C C . ALA B 1 10 ? 14.397 -6.077 -0.986 1.00 47.87 10 ALA B C 1
ATOM 705 O O . ALA B 1 10 ? 14.891 -6.642 -1.971 1.00 50.48 10 ALA B O 1
ATOM 707 N N . ALA B 1 11 ? 13.087 -6.119 -0.723 1.00 45.84 11 ALA B N 1
ATOM 708 C CA . ALA B 1 11 ? 12.167 -6.796 -1.630 1.00 50.08 11 ALA B CA 1
ATOM 709 C C . ALA B 1 11 ? 12.119 -6.098 -2.985 1.00 49.76 11 ALA B C 1
ATOM 710 O O . ALA B 1 11 ? 12.244 -6.742 -4.032 1.00 50.76 11 ALA B O 1
ATOM 712 N N . ALA B 1 12 ? 11.940 -4.774 -2.983 1.00 48.57 12 ALA B N 1
ATOM 713 C CA . ALA B 1 12 ? 11.954 -4.031 -4.237 1.00 48.30 12 ALA B CA 1
ATOM 714 C C . ALA B 1 12 ? 13.287 -4.180 -4.955 1.00 47.52 12 ALA B C 1
ATOM 715 O O . ALA B 1 12 ? 13.325 -4.235 -6.191 1.00 47.92 12 ALA B O 1
ATOM 717 N N . LEU B 1 13 ? 14.386 -4.262 -4.199 1.00 41.07 13 LEU B N 1
ATOM 718 C CA . LEU B 1 13 ? 15.693 -4.488 -4.808 1.00 45.38 13 LEU B CA 1
ATOM 719 C C . LEU B 1 13 ? 15.755 -5.853 -5.483 1.00 50.99 13 LEU B C 1
ATOM 720 O O . LEU B 1 13 ? 16.341 -5.994 -6.564 1.00 42.30 13 LEU B O 1
ATOM 725 N N . GLU B 1 14 ? 15.142 -6.867 -4.866 1.00 48.30 14 GLU B N 1
ATOM 726 C CA . GLU B 1 14 ? 15.171 -8.205 -5.446 1.00 49.88 14 GLU B CA 1
ATOM 727 C C . GLU B 1 14 ? 14.377 -8.256 -6.743 1.00 47.99 14 GLU B C 1
ATOM 728 O O . GLU B 1 14 ? 14.821 -8.868 -7.720 1.00 52.70 14 GLU B O 1
ATOM 730 N N . GLN B 1 15 ? 13.209 -7.605 -6.777 1.00 50.50 15 GLN B N 1
ATOM 731 C CA . GLN B 1 15 ? 12.443 -7.537 -8.017 1.00 53.69 15 GLN B CA 1
ATOM 732 C C . GLN B 1 15 ? 13.224 -6.810 -9.102 1.00 51.14 15 GLN B C 1
ATOM 733 O O . GLN B 1 15 ? 13.270 -7.262 -10.253 1.00 52.56 15 GLN B O 1
ATOM 739 N N . MET B 1 16 ? 13.846 -5.683 -8.747 1.00 49.00 16 MET B N 1
ATOM 740 C CA . MET B 1 16 ? 14.666 -4.945 -9.700 1.00 49.42 16 MET B CA 1
ATOM 741 C C . MET B 1 16 ? 15.772 -5.826 -10.266 1.00 50.41 16 MET B C 1
ATOM 742 O O . MET B 1 16 ? 16.069 -5.769 -11.466 1.00 49.56 16 MET B O 1
ATOM 747 N N . ASP B 1 17 ? 16.392 -6.653 -9.418 1.00 48.17 17 ASP B N 1
ATOM 748 C CA . ASP B 1 17 ? 17.412 -7.576 -9.904 1.00 49.21 17 ASP B CA 1
ATOM 749 C C . ASP B 1 17 ? 16.823 -8.618 -10.843 1.00 51.87 17 ASP B C 1
ATOM 750 O O . ASP B 1 17 ? 17.480 -9.021 -11.810 1.00 49.28 17 ASP B O 1
ATOM 755 N N . GLY B 1 18 ? 15.587 -9.053 -10.587 1.00 55.77 18 GLY B N 1
ATOM 756 C CA . GLY B 1 18 ? 14.945 -9.993 -11.489 1.00 59.15 18 GLY B CA 1
ATOM 757 C C . GLY B 1 18 ? 14.599 -9.380 -12.829 1.00 53.74 18 GLY B C 1
ATOM 758 O O . GLY B 1 18 ? 14.666 -10.056 -13.860 1.00 55.53 18 GLY B O 1
ATOM 759 N N . ILE B 1 19 ? 14.236 -8.098 -12.837 1.00 53.18 19 ILE B N 1
ATOM 760 C CA . ILE B 1 19 ? 13.958 -7.411 -14.093 1.00 59.23 19 ILE B CA 1
ATOM 761 C C . ILE B 1 19 ? 15.247 -7.199 -14.880 1.00 61.07 19 ILE B C 1
ATOM 762 O O . ILE B 1 19 ? 15.303 -7.457 -16.089 1.00 71.00 19 ILE B O 1
ATOM 767 N N . ILE B 1 20 ? 16.300 -6.726 -14.208 1.00 48.69 20 ILE B N 1
ATOM 768 C CA . ILE B 1 20 ? 17.571 -6.481 -14.888 1.00 52.64 20 ILE B CA 1
ATOM 769 C C . ILE B 1 20 ? 18.111 -7.770 -15.492 1.00 57.98 20 ILE B C 1
ATOM 770 O O . ILE B 1 20 ? 18.546 -7.797 -16.651 1.00 55.70 20 ILE B O 1
ATOM 775 N N . ALA B 1 21 ? 18.073 -8.862 -14.730 1.00 58.44 21 ALA B N 1
ATOM 776 C CA . ALA B 1 21 ? 18.545 -10.138 -15.245 1.00 60.17 21 ALA B CA 1
ATOM 777 C C . ALA B 1 21 ? 17.533 -10.782 -16.175 1.00 65.03 21 ALA B C 1
ATOM 778 O O . ALA B 1 21 ? 17.864 -11.773 -16.835 1.00 71.33 21 ALA B O 1
ATOM 780 N N . GLY B 1 22 ? 16.316 -10.245 -16.241 1.00 80.83 22 GLY B N 1
ATOM 781 C CA . GLY B 1 22 ? 15.330 -10.725 -17.187 1.00 87.63 22 GLY B CA 1
ATOM 782 C C . GLY B 1 22 ? 15.143 -9.794 -18.371 1.00 96.96 22 GLY B C 1
ATOM 783 O O . GLY B 1 22 ? 14.098 -9.829 -19.030 1.00 103.87 22 GLY B O 1
ATOM 784 N N . SER B 1 23 ? 16.155 -8.968 -18.650 1.00 94.28 23 SER B N 1
ATOM 785 C CA . SER B 1 23 ? 16.162 -8.051 -19.794 1.00 85.85 23 SER B CA 1
ATOM 786 C C . SER B 1 23 ? 14.908 -7.178 -19.840 1.00 92.37 23 SER B C 1
ATOM 787 O O . SER B 1 23 ? 14.226 -7.075 -20.863 1.00 93.37 23 SER B O 1
ATOM 790 N N . GLY B 1 24 ? 14.602 -6.547 -18.709 1.00 87.16 252 GLY B N 1
ATOM 791 C CA . GLY B 1 24 ? 13.510 -5.601 -18.639 1.00 88.29 252 GLY B CA 1
ATOM 792 C C . GLY B 1 24 ? 12.125 -6.200 -18.539 1.00 92.01 252 GLY B C 1
ATOM 793 O O . GLY B 1 24 ? 11.159 -5.449 -18.359 1.00 94.27 252 GLY B O 1
ATOM 794 N N . SER B 1 25 ? 11.985 -7.517 -18.662 1.00 106.77 253 SER B N 1
ATOM 795 C CA . SER B 1 25 ? 10.689 -8.146 -18.462 1.00 102.71 253 SER B CA 1
ATOM 796 C C . SER B 1 25 ? 10.248 -7.969 -17.013 1.00 104.82 253 SER B C 1
ATOM 797 O O . SER B 1 25 ? 11.062 -7.974 -16.084 1.00 102.70 253 SER B O 1
ATOM 800 N N . GLY B 1 26 ? 8.942 -7.800 -16.823 1.00 96.92 254 GLY B N 1
ATOM 801 C CA . GLY B 1 26 ? 8.400 -7.468 -15.527 1.00 88.27 254 GLY B CA 1
ATOM 802 C C . GLY B 1 26 ? 8.283 -5.984 -15.279 1.00 91.82 254 GLY B C 1
ATOM 803 O O . GLY B 1 26 ? 7.793 -5.586 -14.215 1.00 92.83 254 GLY B O 1
ATOM 804 N N . SER B 1 27 ? 8.668 -5.155 -16.253 1.00 91.81 255 SER B N 1
ATOM 805 C CA . SER B 1 27 ? 8.569 -3.705 -16.157 1.00 90.67 255 SER B CA 1
ATOM 806 C C . SER B 1 27 ? 7.133 -3.273 -16.408 1.00 91.99 255 SER B C 1
ATOM 807 O O . SER B 1 27 ? 6.886 -2.225 -17.013 1.00 95.97 255 SER B O 1
ATOM 810 N N . SER B 1 28 ? 6.179 -4.083 -15.954 1.00 106.21 256 SER B N 1
ATOM 811 C CA . SER B 1 28 ? 4.786 -3.740 -16.129 1.00 111.38 256 SER B CA 1
ATOM 812 C C . SER B 1 28 ? 4.461 -2.496 -15.310 1.00 110.45 256 SER B C 1
ATOM 813 O O . SER B 1 28 ? 5.154 -2.181 -14.337 1.00 106.29 256 SER B O 1
ATOM 816 N N . PRO B 1 29 ? 3.418 -1.759 -15.703 1.00 96.10 257 PRO B N 1
ATOM 817 C CA . PRO B 1 29 ? 2.998 -0.597 -14.900 1.00 89.03 257 PRO B CA 1
ATOM 818 C C . PRO B 1 29 ? 2.670 -0.935 -13.456 1.00 88.59 257 PRO B C 1
ATOM 819 O O . PRO B 1 29 ? 3.008 -0.160 -12.553 1.00 80.45 257 PRO B O 1
ATOM 823 N N . MET B 1 30 ? 2.018 -2.075 -13.213 1.00 90.64 258 MET B N 1
ATOM 824 C CA . MET B 1 30 ? 1.719 -2.486 -11.844 1.00 92.68 258 MET B CA 1
ATOM 825 C C . MET B 1 30 ? 2.993 -2.792 -11.066 1.00 84.38 258 MET B C 1
ATOM 826 O O . MET B 1 30 ? 3.175 -2.317 -9.938 1.00 87.60 258 MET B O 1
ATOM 828 N N . HIS B 1 31 ? 3.886 -3.595 -11.652 1.00 85.96 259 HIS B N 1
ATOM 829 C CA . HIS B 1 31 ? 5.114 -3.965 -10.958 1.00 82.27 259 HIS B CA 1
ATOM 830 C C . HIS B 1 31 ? 6.008 -2.754 -10.722 1.00 72.04 259 HIS B C 1
ATOM 831 O O . HIS B 1 31 ? 6.578 -2.599 -9.635 1.00 64.51 259 HIS B O 1
ATOM 838 N N . LEU B 1 32 ? 6.143 -1.881 -11.725 1.00 76.68 260 LEU B N 1
ATOM 839 C CA . LEU B 1 32 ? 6.925 -0.665 -11.523 1.00 70.99 260 LEU B CA 1
ATOM 840 C C . LEU B 1 32 ? 6.287 0.224 -10.464 1.00 69.52 260 LEU B C 1
ATOM 841 O O . LEU B 1 32 ? 6.989 0.809 -9.632 1.00 62.70 260 LEU B O 1
ATOM 846 N N . GLN B 1 33 ? 4.957 0.338 -10.478 1.00 67.71 261 GLN B N 1
ATOM 847 C CA . GLN B 1 33 ? 4.276 1.067 -9.415 1.00 66.65 261 GLN B CA 1
ATOM 848 C C . GLN B 1 33 ? 4.452 0.371 -8.069 1.00 63.18 261 GLN B C 1
ATOM 849 O O . GLN B 1 33 ? 4.626 1.034 -7.041 1.00 59.14 261 GLN B O 1
ATOM 855 N N . HIS B 1 34 ? 4.419 -0.966 -8.051 1.00 65.86 262 HIS B N 1
ATOM 856 C CA . HIS B 1 34 ? 4.601 -1.683 -6.791 1.00 61.22 262 HIS B CA 1
ATOM 857 C C . HIS B 1 34 ? 6.000 -1.460 -6.231 1.00 58.60 262 HIS B C 1
ATOM 858 O O . HIS B 1 34 ? 6.165 -1.174 -5.040 1.00 56.92 262 HIS B O 1
ATOM 865 N N . ILE B 1 35 ? 7.023 -1.588 -7.078 1.00 61.77 263 ILE B N 1
ATOM 866 C CA . ILE B 1 35 ? 8.380 -1.268 -6.647 1.00 55.42 263 ILE B CA 1
ATOM 867 C C . ILE B 1 35 ? 8.459 0.186 -6.208 1.00 55.18 263 ILE B C 1
ATOM 868 O O . ILE B 1 35 ? 9.046 0.509 -5.166 1.00 48.29 263 ILE B O 1
ATOM 873 N N . ARG B 1 36 ? 7.858 1.081 -6.996 1.00 51.93 264 ARG B N 1
ATOM 874 C CA . ARG B 1 36 ? 7.854 2.505 -6.682 1.00 52.50 264 ARG B CA 1
ATOM 875 C C . ARG B 1 36 ? 7.299 2.764 -5.284 1.00 48.05 264 ARG B C 1
ATOM 876 O O . ARG B 1 36 ? 7.901 3.496 -4.492 1.00 46.34 264 ARG B O 1
ATOM 884 N N . GLU B 1 37 ? 6.132 2.187 -4.977 1.00 49.75 265 GLU B N 1
ATOM 885 C CA . GLU B 1 37 ? 5.504 2.421 -3.679 1.00 53.14 265 GLU B CA 1
ATOM 886 C C . GLU B 1 37 ? 6.403 1.958 -2.542 1.00 48.09 265 GLU B C 1
ATOM 887 O O . GLU B 1 37 ? 6.517 2.636 -1.513 1.00 45.54 265 GL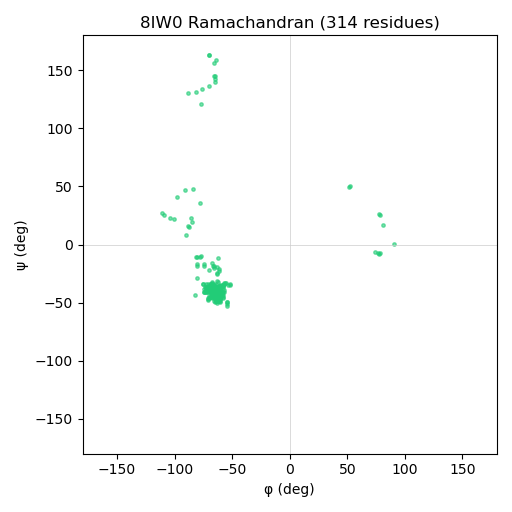U B O 1
ATOM 893 N N . GLN B 1 38 ? 7.057 0.809 -2.716 1.00 46.80 266 GLN B N 1
ATOM 894 C CA . GLN B 1 38 ? 8.004 0.327 -1.718 1.00 45.15 266 GLN B CA 1
ATOM 895 C C . GLN B 1 38 ? 9.188 1.276 -1.574 1.00 43.76 266 GLN B C 1
ATOM 896 O O . GLN B 1 38 ? 9.693 1.485 -0.461 1.00 42.36 266 GLN B O 1
ATOM 902 N N . MET B 1 39 ? 9.664 1.840 -2.690 1.00 39.71 267 MET B N 1
ATOM 903 C CA . MET B 1 39 ? 10.732 2.832 -2.609 1.00 41.54 267 MET B CA 1
ATOM 904 C C . MET B 1 39 ? 10.283 4.052 -1.814 1.00 41.13 267 MET B C 1
ATOM 905 O O . MET B 1 39 ? 11.068 4.628 -1.052 1.00 35.05 267 MET B O 1
ATOM 910 N N . ALA B 1 40 ? 9.017 4.448 -1.967 1.00 40.64 268 ALA B N 1
ATOM 911 C CA . ALA B 1 40 ? 8.503 5.600 -1.235 1.00 39.46 268 ALA B CA 1
ATOM 912 C C . ALA B 1 40 ? 8.435 5.317 0.262 1.00 39.15 268 ALA B C 1
ATOM 913 O O . ALA B 1 40 ? 8.736 6.196 1.078 1.00 38.91 268 ALA B O 1
ATOM 915 N N . ILE B 1 41 ? 8.028 4.102 0.645 1.00 37.02 269 ILE B N 1
ATOM 916 C CA . ILE B 1 41 ? 8.012 3.743 2.064 1.00 42.03 269 ILE B CA 1
ATOM 917 C C . ILE B 1 41 ? 9.419 3.803 2.642 1.00 36.41 269 ILE B C 1
ATOM 918 O O . ILE B 1 41 ? 9.644 4.361 3.722 1.00 35.85 269 ILE B O 1
ATOM 923 N N . ALA B 1 42 ? 10.391 3.240 1.921 1.00 38.47 270 ALA B N 1
ATOM 924 C CA . ALA B 1 42 ? 11.765 3.234 2.411 1.00 35.24 270 ALA B CA 1
ATOM 925 C C . ALA B 1 42 ? 12.325 4.645 2.534 1.00 35.78 270 ALA B C 1
ATOM 926 O O . ALA B 1 42 ? 13.033 4.955 3.500 1.00 30.24 270 ALA B O 1
ATOM 928 N N . LEU B 1 43 ? 12.018 5.516 1.567 1.00 34.59 271 LEU B N 1
ATOM 929 C CA . LEU B 1 43 ? 12.550 6.876 1.598 1.00 32.48 271 LEU B CA 1
ATOM 930 C C . LEU B 1 43 ? 11.998 7.666 2.778 1.00 33.94 271 LEU B C 1
ATOM 931 O O . LEU B 1 43 ? 12.747 8.372 3.465 1.00 30.60 271 LEU B O 1
ATOM 936 N N . LYS B 1 44 ? 10.688 7.565 3.019 1.00 31.02 272 LYS B N 1
ATOM 937 C CA . LYS B 1 44 ? 10.073 8.279 4.131 1.00 33.80 272 LYS B CA 1
ATOM 938 C C . LYS B 1 44 ? 10.664 7.836 5.461 1.00 36.66 272 LYS B C 1
ATOM 939 O O . LYS B 1 44 ? 10.996 8.673 6.307 1.00 34.45 272 LYS B O 1
ATOM 945 N N . ARG B 1 45 ? 10.853 6.525 5.644 1.00 34.19 273 ARG B N 1
ATOM 946 C CA . ARG B 1 45 ? 11.506 6.043 6.856 1.00 37.30 273 ARG B CA 1
ATOM 947 C C . ARG B 1 45 ? 12.960 6.496 6.913 1.00 33.60 273 ARG B C 1
ATOM 948 O O . ARG B 1 45 ? 13.464 6.857 7.982 1.00 29.20 273 ARG B O 1
ATOM 956 N N . LEU B 1 46 ? 13.645 6.495 5.768 1.00 31.61 274 LEU B N 1
ATOM 957 C CA . LEU B 1 46 ? 15.031 6.953 5.725 1.00 30.64 274 LEU B CA 1
ATOM 958 C C . LEU B 1 46 ? 15.143 8.417 6.144 1.00 32.51 274 LEU B C 1
ATOM 959 O O . LEU B 1 46 ? 16.066 8.792 6.876 1.00 28.55 274 LEU B O 1
ATOM 964 N N . LYS B 1 47 ? 14.226 9.267 5.678 1.00 29.73 275 LYS B N 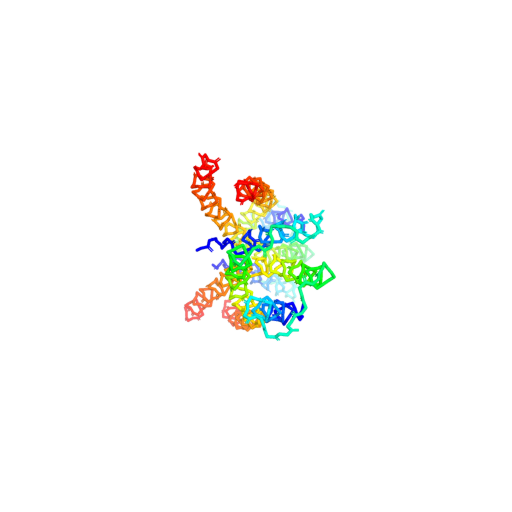1
ATOM 965 C CA . LYS B 1 47 ? 14.284 10.671 6.074 1.00 31.49 275 LYS B CA 1
ATOM 966 C C . LYS B 1 47 ? 13.977 10.848 7.555 1.00 30.45 275 LYS B C 1
ATOM 967 O O . LYS B 1 47 ? 14.594 11.689 8.220 1.00 31.64 275 LYS B O 1
ATOM 973 N N . GLU B 1 48 ? 13.034 10.069 8.096 1.00 32.24 276 GLU B N 1
ATOM 974 C CA . GLU B 1 48 ? 12.761 10.164 9.529 1.00 35.12 276 GLU B CA 1
ATOM 975 C C . GLU B 1 48 ? 13.991 9.773 10.333 1.00 29.56 276 GLU B C 1
ATOM 976 O O . GLU B 1 48 ? 14.294 10.390 11.360 1.00 28.31 276 GLU B O 1
ATOM 982 N N . LEU B 1 49 ? 14.731 8.768 9.863 1.00 30.11 277 LEU B N 1
ATOM 983 C CA . LEU B 1 49 ? 15.918 8.327 10.586 1.00 31.97 277 LEU B CA 1
ATOM 984 C C . LEU B 1 49 ? 17.057 9.329 10.453 1.00 30.02 277 LEU B C 1
ATOM 985 O O . LEU B 1 49 ? 17.818 9.532 11.406 1.00 30.37 277 LEU B O 1
ATOM 990 N N . GLU B 1 50 ? 17.202 9.951 9.275 1.00 28.32 278 GLU B N 1
ATOM 991 C CA . GLU B 1 50 ? 18.213 10.993 9.105 1.00 28.37 278 GLU B CA 1
ATOM 992 C C . GLU B 1 50 ? 18.002 12.136 10.088 1.00 33.94 278 GLU B C 1
ATOM 993 O O . GLU B 1 50 ? 18.970 12.718 10.593 1.00 32.73 278 GLU B O 1
ATOM 999 N N . GLU B 1 51 ? 16.742 12.464 10.385 1.00 32.37 279 GLU B N 1
ATOM 1000 C CA . GLU B 1 51 ? 16.465 13.493 11.380 1.00 29.83 279 GLU B CA 1
ATOM 1001 C C . GLU B 1 51 ? 16.751 12.990 12.786 1.00 29.11 279 GLU B C 1
ATOM 1002 O O . GLU B 1 51 ? 17.269 13.738 13.623 1.00 28.69 279 GLU B O 1
ATOM 1008 N N . GLN B 1 52 ? 16.419 11.725 13.064 1.00 27.56 280 GLN B N 1
ATOM 1009 C CA . GLN B 1 52 ? 16.609 11.183 14.405 1.00 27.66 280 GLN B CA 1
ATOM 1010 C C . GLN B 1 52 ? 18.079 11.178 14.798 1.00 26.88 280 GLN B C 1
ATOM 1011 O O . GLN B 1 52 ? 18.434 11.594 15.906 1.00 29.05 280 GLN B O 1
ATOM 1017 N N . VAL B 1 53 ? 18.953 10.702 13.905 1.00 24.56 281 VAL B N 1
ATOM 1018 C CA . VAL B 1 53 ? 20.362 10.577 14.260 1.00 28.19 281 VAL B CA 1
ATOM 1019 C C . VAL B 1 53 ? 21.015 11.929 14.501 1.00 27.93 281 VAL B C 1
ATOM 1020 O O . VAL B 1 53 ? 22.072 11.987 15.137 1.00 26.79 281 VAL B O 1
ATOM 1024 N N . ARG B 1 54 ? 20.423 13.016 13.996 1.00 26.56 282 ARG B N 1
ATOM 1025 C CA . ARG B 1 54 ? 20.921 14.350 14.308 1.00 27.01 282 ARG B CA 1
ATOM 1026 C C . ARG B 1 54 ? 20.817 14.664 15.793 1.00 25.26 282 ARG B C 1
ATOM 1027 O O . ARG B 1 54 ? 21.545 15.533 16.281 1.00 22.87 282 ARG B O 1
ATOM 1035 N N . THR B 1 55 ? 19.899 14.001 16.510 1.00 26.46 283 THR B N 1
ATOM 1036 C CA . THR B 1 55 ? 19.713 14.237 17.938 1.00 25.66 283 THR B CA 1
ATOM 1037 C C . THR B 1 55 ? 20.733 13.519 18.810 1.00 22.89 283 THR B C 1
ATOM 1038 O O . THR B 1 55 ? 20.898 13.897 19.975 1.00 23.14 283 THR B O 1
ATOM 1042 N N . ILE B 1 56 ? 21.411 12.494 18.292 1.00 22.58 284 ILE B N 1
ATOM 1043 C CA . ILE B 1 56 ? 22.364 11.750 19.117 1.00 24.85 284 ILE B CA 1
ATOM 1044 C C . ILE B 1 56 ? 23.484 12.649 19.627 1.00 27.13 284 ILE B C 1
ATOM 1045 O O . ILE B 1 56 ? 23.779 12.605 20.833 1.00 22.73 284 ILE B O 1
ATOM 1050 N N . PRO B 1 57 ? 24.143 13.470 18.795 1.00 23.87 285 PRO B N 1
ATOM 1051 C CA . PRO B 1 57 ? 25.123 14.420 19.345 1.00 23.53 285 PRO B CA 1
ATOM 1052 C C . PRO B 1 57 ? 24.547 15.348 20.395 1.00 22.28 285 PRO B C 1
ATOM 1053 O O . PRO B 1 57 ? 25.269 15.722 21.326 1.00 24.82 285 PRO B O 1
ATOM 1057 N N . VAL B 1 58 ? 23.274 15.735 20.271 1.00 21.16 286 VAL B N 1
ATOM 1058 C CA . VAL B 1 58 ? 22.658 16.614 21.261 1.00 22.48 286 VAL B CA 1
ATOM 1059 C C . VAL B 1 58 ? 22.486 15.882 22.588 1.00 23.54 286 VAL B C 1
ATOM 1060 O O . VAL B 1 58 ? 22.798 16.418 23.656 1.00 20.89 286 VAL B O 1
ATOM 1064 N N . LEU B 1 59 ? 21.994 14.642 22.535 1.00 22.22 287 LEU B N 1
ATOM 1065 C CA . LEU B 1 59 ? 21.822 13.852 23.749 1.00 21.53 287 LEU B CA 1
ATOM 1066 C C . LEU B 1 59 ? 23.156 13.610 24.441 1.00 19.83 287 LEU B C 1
ATOM 1067 O O . LEU B 1 59 ? 23.231 13.619 25.674 1.00 19.59 287 LEU B O 1
ATOM 1072 N N . GLN B 1 60 ? 24.226 13.417 23.666 1.00 18.50 288 GLN B N 1
ATOM 1073 C CA . GLN B 1 60 ? 25.531 13.184 24.274 1.00 19.48 288 GLN B CA 1
ATOM 1074 C C . GLN B 1 60 ? 26.029 14.411 25.030 1.00 22.47 288 GLN B C 1
ATOM 1075 O O . GLN B 1 60 ? 26.598 14.283 26.121 1.00 16.98 288 GLN B O 1
ATOM 1081 N N . VAL B 1 61 ? 25.822 15.608 24.475 1.00 17.97 289 VAL B N 1
ATOM 1082 C CA . VAL B 1 61 ? 26.212 16.820 25.186 1.00 20.05 289 VAL B CA 1
ATOM 1083 C C . VAL B 1 61 ? 25.324 17.038 26.407 1.00 18.86 289 VAL B C 1
ATOM 1084 O O . VAL B 1 61 ? 25.804 17.454 27.468 1.00 19.17 289 VAL B O 1
ATOM 1088 N N . LYS B 1 62 ? 24.019 16.765 26.280 1.00 17.74 290 LYS B N 1
ATOM 1089 C CA . LYS B 1 62 ? 23.131 16.865 27.434 1.00 21.01 290 LYS B CA 1
ATOM 1090 C C . LYS B 1 62 ? 23.596 15.958 28.565 1.00 21.06 290 LYS B C 1
ATOM 1091 O O . LYS B 1 62 ? 23.504 16.320 29.746 1.00 18.90 290 LYS B O 1
ATOM 1097 N N . ILE B 1 63 ? 24.110 14.778 28.218 1.00 21.28 291 ILE B N 1
ATOM 1098 C CA . ILE B 1 63 ? 24.638 13.873 29.230 1.00 22.04 291 ILE B CA 1
ATOM 1099 C C . ILE B 1 63 ? 25.874 14.478 29.880 1.00 23.11 291 ILE B C 1
ATOM 1100 O O . ILE B 1 63 ? 26.014 14.460 31.110 1.00 20.31 291 ILE B O 1
ATOM 1105 N N . SER B 1 64 ? 26.776 15.050 29.072 1.00 20.51 292 SER B N 1
ATOM 1106 C CA . SER B 1 64 ? 27.966 15.681 29.635 1.00 23.87 292 SER B CA 1
ATOM 1107 C C . SER B 1 64 ? 27.602 16.849 30.547 1.00 22.49 292 SER B C 1
ATOM 1108 O O . SER B 1 64 ? 28.308 17.110 31.532 1.00 19.74 292 SER B O 1
ATOM 1111 N N . VAL B 1 65 ? 26.509 17.556 30.242 1.00 20.59 293 VAL B N 1
ATOM 1112 C CA . VAL B 1 65 ? 26.056 18.647 31.104 1.00 18.67 293 VAL B CA 1
ATOM 1113 C C . VAL B 1 65 ? 25.595 18.096 32.448 1.00 22.00 293 VAL B C 1
ATOM 1114 O O . VAL B 1 65 ? 25.937 18.630 33.509 1.00 19.50 293 VAL B O 1
ATOM 1118 N N . LEU B 1 66 ? 24.808 17.017 32.417 1.00 20.69 294 LEU B N 1
ATOM 1119 C CA . LEU B 1 66 ? 24.316 16.409 33.646 1.00 21.27 294 LEU B CA 1
ATOM 1120 C C . LEU B 1 66 ? 25.458 15.816 34.465 1.00 20.17 294 LEU B C 1
ATOM 1121 O O . LEU B 1 66 ? 25.419 15.844 35.702 1.00 23.90 294 LEU B O 1
ATOM 1126 N N . GLN B 1 67 ? 26.474 15.261 33.797 1.00 21.00 295 GLN B N 1
ATOM 1127 C CA . GLN B 1 67 ? 27.636 14.741 34.512 1.00 22.28 295 GLN B CA 1
ATOM 1128 C C . GLN B 1 67 ? 28.403 15.859 35.214 1.00 20.68 295 GLN B C 1
ATOM 1129 O O . GLN B 1 67 ? 28.861 15.687 36.352 1.00 21.39 295 GLN B O 1
ATOM 1135 N N . GLU B 1 68 ? 28.551 17.014 34.558 1.00 20.21 296 GLU B N 1
ATOM 1136 C CA . GLU B 1 68 ? 29.197 18.139 35.227 1.00 20.76 296 GLU B CA 1
ATOM 1137 C C . GLU B 1 68 ? 28.340 18.661 36.375 1.00 21.17 296 GLU B C 1
ATOM 1138 O O . GLU B 1 68 ? 28.863 18.997 37.445 1.00 22.93 296 GLU B O 1
ATOM 1144 N N . GLU B 1 69 ? 27.023 18.750 36.169 1.00 20.85 297 GLU B N 1
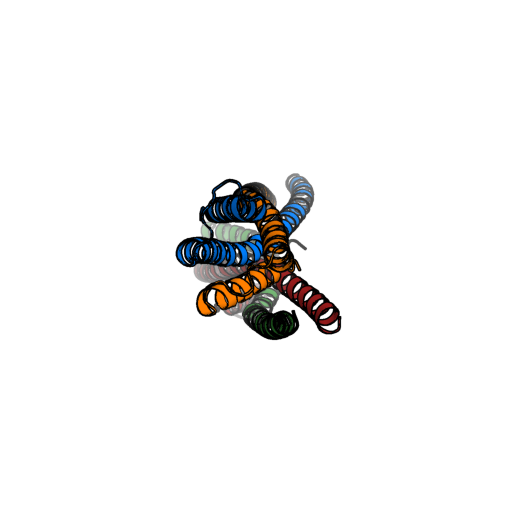ATOM 1145 C CA . GLU B 1 69 ? 26.135 19.181 37.242 1.00 21.42 297 GLU B CA 1
ATOM 1146 C C . GLU B 1 69 ? 26.171 18.209 38.413 1.00 22.09 297 GLU B C 1
ATOM 1147 O O . GLU B 1 69 ? 26.178 18.627 39.578 1.00 22.89 297 GLU B O 1
ATOM 1153 N N . LYS B 1 70 ? 26.202 16.904 38.127 1.00 21.96 298 LYS B N 1
ATOM 1154 C CA . LYS B 1 70 ? 26.349 15.933 39.205 1.00 22.88 298 LYS B CA 1
ATOM 1155 C C . LYS B 1 70 ? 27.696 16.091 39.898 1.00 23.54 298 LYS B C 1
ATOM 1156 O O . LYS B 1 70 ? 27.776 16.062 41.132 1.00 24.57 298 LYS B O 1
ATOM 1162 N N . ARG B 1 71 ? 28.764 16.279 39.115 1.00 23.14 299 ARG B N 1
ATOM 1163 C CA . ARG B 1 71 ? 30.104 16.394 39.680 1.00 23.97 299 ARG B CA 1
ATOM 1164 C C . ARG B 1 71 ? 30.211 17.585 40.626 1.00 27.01 299 ARG B C 1
ATOM 1165 O O . ARG B 1 71 ? 30.879 17.505 41.665 1.00 25.65 299 ARG B O 1
ATOM 1173 N N . GLN B 1 72 ? 29.566 18.700 40.285 1.00 23.97 300 GLN B N 1
ATOM 1174 C CA . GLN B 1 72 ? 29.617 19.850 41.177 1.00 25.65 300 GLN B CA 1
ATOM 1175 C C . GLN B 1 72 ? 28.836 19.587 42.461 1.00 30.18 300 GLN B C 1
ATOM 1176 O O . GLN B 1 72 ? 29.234 20.046 43.537 1.00 28.27 300 GLN B O 1
ATOM 1182 N N . LEU B 1 73 ? 27.733 18.837 42.375 1.00 26.81 301 LEU B N 1
ATOM 1183 C CA . LEU B 1 73 ? 27.007 18.479 43.588 1.00 28.03 301 LEU B CA 1
ATOM 1184 C C . LEU B 1 73 ? 27.819 17.532 44.463 1.00 29.51 301 LEU B C 1
ATOM 1185 O O . LEU B 1 73 ? 27.848 17.689 45.691 1.00 35.84 301 LEU B O 1
ATOM 1190 N N . VAL B 1 74 ? 28.517 16.572 43.848 1.00 27.04 302 VAL B N 1
ATOM 1191 C CA . VAL B 1 74 ? 29.291 15.589 44.608 1.00 32.23 302 VAL B CA 1
ATOM 1192 C C . VAL B 1 74 ? 30.398 16.270 45.400 1.00 34.92 302 VAL B C 1
ATOM 1193 O O . VAL B 1 74 ? 30.627 15.951 46.572 1.00 35.12 302 VAL B O 1
ATOM 1197 N N . SER B 1 75 ? 31.107 17.213 44.774 1.00 32.93 303 SER B N 1
ATOM 1198 C CA . SER B 1 75 ? 32.195 17.903 45.461 1.00 34.55 303 SER B CA 1
ATOM 1199 C C . SER B 1 75 ? 31.685 18.762 46.607 1.00 37.38 303 SER B C 1
ATOM 1200 O O . SER B 1 75 ? 32.365 18.894 47.630 1.00 42.00 303 SER B O 1
ATOM 1203 N N . GLN B 1 76 ? 30.500 19.357 46.452 1.00 35.86 304 GLN B N 1
ATOM 1204 C CA . GLN B 1 76 ? 29.918 20.135 47.539 1.00 36.88 304 GLN B CA 1
ATOM 1205 C C . GLN B 1 76 ? 29.493 19.228 48.685 1.00 40.41 304 GLN B C 1
ATOM 1206 O O . GLN B 1 76 ? 29.676 19.568 49.861 1.00 39.26 304 GLN B O 1
ATOM 1212 N N . LEU B 1 77 ? 28.920 18.066 48.356 1.00 37.56 305 LEU B N 1
ATOM 1213 C CA . LEU B 1 77 ? 28.523 17.108 49.380 1.00 41.42 305 LEU B CA 1
ATOM 1214 C C . LEU B 1 77 ? 29.735 16.557 50.120 1.00 46.22 305 LEU B C 1
ATOM 1215 O O . LEU B 1 77 ? 29.710 16.423 51.348 1.00 53.09 305 LEU B O 1
ATOM 1220 N N . LYS B 1 78 ? 30.810 16.245 49.390 1.00 44.23 306 LYS B N 1
ATOM 1221 C CA . LYS B 1 78 ? 32.016 15.721 50.023 1.00 44.94 306 LYS B CA 1
A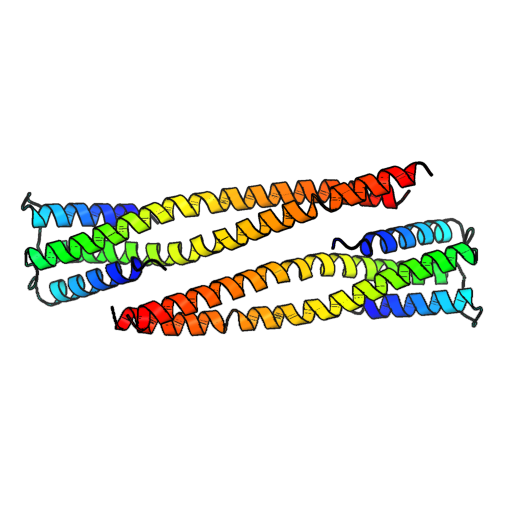TOM 1222 C C . LYS B 1 78 ? 32.660 16.740 50.956 1.00 50.00 306 LYS B C 1
ATOM 1223 O O . LYS B 1 78 ? 33.076 16.390 52.066 1.00 55.91 306 LYS B O 1
ATOM 1229 N N . ASN B 1 79 ? 32.764 17.999 50.526 1.00 46.11 307 ASN B N 1
ATOM 1230 C CA . ASN B 1 79 ? 33.350 19.023 51.389 1.00 51.87 307 ASN B CA 1
ATOM 1231 C C . ASN B 1 79 ? 32.533 19.223 52.660 1.00 55.73 307 ASN B C 1
ATOM 1232 O O . ASN B 1 79 ? 33.094 19.343 53.754 1.00 59.64 307 ASN B O 1
ATOM 1237 N N . GLN B 1 80 ? 31.203 19.274 52.538 1.00 52.31 308 GLN B N 1
ATOM 1238 C CA . GLN B 1 80 ? 30.369 19.413 53.728 1.00 56.77 308 GLN B CA 1
ATOM 1239 C C . GLN B 1 80 ? 30.551 18.222 54.662 1.00 61.97 308 GLN B C 1
ATOM 1240 O O . GLN B 1 80 ? 30.626 18.388 55.885 1.00 62.61 308 GLN B O 1
ATOM 1246 N N . ARG B 1 81 ? 30.646 17.013 54.101 1.00 59.02 309 ARG B N 1
ATOM 1247 C CA . ARG B 1 81 ? 30.892 15.832 54.922 1.00 59.63 309 ARG B CA 1
ATOM 1248 C C . ARG B 1 81 ? 32.306 15.803 55.491 1.00 63.73 309 ARG B C 1
ATOM 1249 O O . ARG B 1 81 ? 32.539 15.125 56.498 1.00 65.54 309 ARG B O 1
ATOM 1257 N N . ALA B 1 82 ? 33.251 16.522 54.877 1.00 63.92 310 ALA B N 1
ATOM 1258 C CA . ALA B 1 82 ? 34.600 16.588 55.430 1.00 64.99 310 ALA B CA 1
ATOM 1259 C C . ALA B 1 82 ? 34.644 17.414 56.706 1.00 69.12 310 ALA B C 1
ATOM 1260 O O . ALA B 1 82 ? 35.432 17.114 57.610 1.00 79.34 310 ALA B O 1
ATOM 1262 N N . ALA B 1 83 ? 33.816 18.450 56.799 1.00 72.00 311 ALA B N 1
ATOM 1263 C CA . ALA B 1 83 ? 33.785 19.303 57.982 1.00 77.62 311 ALA B CA 1
ATOM 1264 C C . ALA B 1 83 ? 32.408 19.285 58.638 1.00 73.03 311 ALA B C 1
ATOM 1265 O O . ALA B 1 83 ? 32.222 18.681 59.694 1.00 74.08 311 ALA B O 1
ATOM 1267 N N . SER C 1 3 ? 42.241 -4.183 43.064 1.00 69.55 3 SER D N 1
ATOM 1268 C CA . SER C 1 3 ? 41.990 -5.614 42.906 1.00 78.90 3 SER D CA 1
ATOM 1269 C C . SER C 1 3 ? 41.875 -6.295 44.264 1.00 92.58 3 SER D C 1
ATOM 1270 O O . SER C 1 3 ? 40.803 -6.761 44.657 1.00 95.77 3 SER D O 1
ATOM 1273 N N . ASP C 1 4 ? 42.994 -6.337 44.982 1.00 73.17 4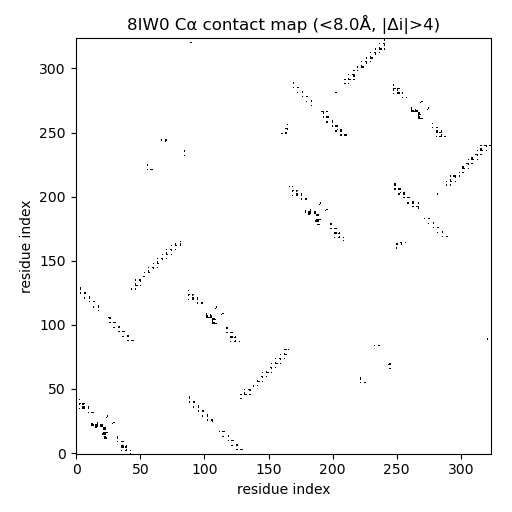 ASP D N 1
ATOM 1274 C CA . ASP C 1 4 ? 43.043 -6.847 46.342 1.00 66.29 4 ASP D CA 1
ATOM 1275 C C . ASP C 1 4 ? 42.681 -5.784 47.374 1.00 57.00 4 ASP D C 1
ATOM 1276 O O . ASP C 1 4 ? 43.011 -5.936 48.556 1.00 55.73 4 ASP D O 1
ATOM 1281 N N . ALA C 1 5 ? 42.001 -4.716 46.944 1.00 54.34 5 ALA D N 1
ATOM 1282 C CA . ALA C 1 5 ? 41.693 -3.603 47.835 1.00 52.79 5 ALA D CA 1
ATOM 1283 C C . ALA C 1 5 ? 40.780 -4.035 48.974 1.00 45.91 5 ALA D C 1
ATOM 1284 O O . ALA C 1 5 ? 40.944 -3.583 50.112 1.00 48.13 5 ALA D O 1
ATOM 1286 N N . SER C 1 6 ? 39.783 -4.874 48.680 1.00 45.71 6 SER D N 1
ATOM 1287 C CA . SER C 1 6 ? 38.915 -5.374 49.741 1.00 46.82 6 SER D CA 1
ATOM 1288 C C . SER C 1 6 ? 39.728 -6.118 50.792 1.00 48.44 6 SER D C 1
ATOM 1289 O O . SER C 1 6 ? 39.435 -6.035 51.991 1.00 42.40 6 SER D O 1
ATOM 1292 N N . ASP C 1 7 ? 40.776 -6.826 50.363 1.00 47.85 7 ASP D N 1
ATOM 1293 C CA . ASP C 1 7 ? 41.656 -7.482 51.320 1.00 49.02 7 ASP D CA 1
ATOM 1294 C C . ASP C 1 7 ? 42.469 -6.459 52.092 1.00 45.90 7 ASP D C 1
ATOM 1295 O O . ASP C 1 7 ? 42.724 -6.632 53.289 1.00 48.47 7 ASP D O 1
ATOM 1300 N N . MET C 1 8 ? 42.885 -5.386 51.423 1.00 43.35 8 MET D N 1
ATOM 1301 C CA . MET C 1 8 ? 43.664 -4.362 52.108 1.00 42.28 8 MET D CA 1
ATOM 1302 C C . MET C 1 8 ? 42.825 -3.655 53.162 1.00 38.06 8 MET D C 1
ATOM 1303 O O . MET C 1 8 ? 43.321 -3.348 54.252 1.00 37.29 8 MET D O 1
ATOM 1308 N N . LEU C 1 9 ? 41.547 -3.411 52.866 1.00 37.64 9 LEU D N 1
ATOM 1309 C CA . LEU C 1 9 ? 40.688 -2.751 53.843 1.00 39.64 9 LEU D CA 1
ATOM 1310 C C . LEU C 1 9 ? 40.343 -3.683 54.995 1.00 39.89 9 LEU D C 1
ATOM 1311 O O . LEU C 1 9 ? 40.322 -3.256 56.155 1.00 37.79 9 LEU D O 1
ATOM 1316 N N . ALA C 1 10 ? 40.063 -4.955 54.700 1.00 38.33 10 ALA D N 1
ATOM 1317 C CA . ALA C 1 10 ? 39.840 -5.925 55.768 1.00 40.08 10 ALA D CA 1
ATOM 1318 C C . ALA C 1 10 ? 41.061 -6.039 56.671 1.00 41.64 10 ALA D C 1
ATOM 1319 O O . ALA C 1 10 ? 40.934 -6.061 57.901 1.00 43.55 10 ALA D O 1
ATOM 1321 N N . ALA C 1 11 ? 42.257 -6.084 56.079 1.00 42.02 11 ALA D N 1
ATOM 1322 C CA . ALA C 1 11 ? 43.480 -6.157 56.872 1.00 43.56 11 ALA D CA 1
ATOM 1323 C C . ALA C 1 11 ? 43.654 -4.898 57.715 1.00 42.62 11 ALA D C 1
ATOM 1324 O O . ALA C 1 11 ? 43.967 -4.973 58.909 1.00 42.91 11 ALA D O 1
ATOM 1326 N N . ALA C 1 12 ? 43.464 -3.726 57.101 1.00 43.28 12 ALA D N 1
ATOM 1327 C CA . ALA C 1 12 ? 43.527 -2.476 57.853 1.00 40.22 12 ALA D CA 1
ATOM 1328 C C . ALA C 1 12 ? 42.497 -2.448 58.973 1.00 40.89 12 ALA D C 1
ATOM 1329 O O . ALA C 1 12 ? 42.766 -1.901 60.048 1.00 38.76 12 ALA D O 1
ATOM 1331 N N . LEU C 1 13 ? 41.320 -3.043 58.748 1.00 44.41 13 LEU D N 1
ATOM 1332 C CA . LEU C 1 13 ? 40.324 -3.144 59.810 1.00 43.35 13 LEU D CA 1
ATOM 1333 C C . LEU C 1 13 ? 40.840 -3.995 60.959 1.00 43.85 13 LEU D C 1
ATOM 1334 O O . LEU C 1 13 ? 40.563 -3.709 62.129 1.00 45.19 13 LEU D O 1
ATOM 1339 N N . GLU C 1 14 ? 41.572 -5.063 60.639 1.00 45.99 14 GLU D N 1
ATOM 1340 C CA . GLU C 1 14 ? 42.082 -5.955 61.673 1.00 49.49 14 GLU D CA 1
ATOM 1341 C C . GLU C 1 14 ? 43.148 -5.272 62.519 1.00 51.19 14 GLU D C 1
ATOM 1342 O O . GLU C 1 14 ? 43.201 -5.473 63.739 1.00 51.26 14 GLU D O 1
ATOM 1348 N N . GLN C 1 15 ? 44.026 -4.487 61.888 1.00 46.25 15 GLN D N 1
ATOM 1349 C CA . GLN C 1 15 ? 45.013 -3.738 62.658 1.00 50.44 15 GLN D CA 1
ATOM 1350 C C . GLN C 1 15 ? 44.339 -2.729 63.580 1.00 50.07 15 GLN D C 1
ATOM 1351 O O . GLN C 1 15 ? 44.712 -2.605 64.752 1.00 53.07 15 GLN D O 1
ATOM 1357 N N . MET C 1 16 ? 43.343 -1.995 63.069 1.00 48.49 16 MET D N 1
ATOM 1358 C CA . MET C 1 16 ? 42.618 -1.048 63.912 1.00 49.70 16 MET D CA 1
ATOM 1359 C C . MET C 1 16 ? 41.979 -1.745 65.105 1.00 53.82 16 MET D C 1
ATOM 1360 O O . MET C 1 16 ? 42.041 -1.244 66.233 1.00 58.05 16 MET D O 1
ATOM 1365 N N . ASP C 1 17 ? 41.368 -2.908 64.879 1.00 53.76 17 ASP D N 1
ATOM 1366 C CA . ASP C 1 17 ? 40.798 -3.661 65.989 1.00 54.23 17 ASP D CA 1
ATOM 1367 C C . ASP C 1 17 ? 41.879 -4.186 66.922 1.00 55.97 17 ASP D C 1
ATOM 1368 O O . ASP C 1 17 ? 41.658 -4.274 68.134 1.00 56.94 17 ASP D O 1
ATOM 1373 N N . GLY C 1 18 ? 43.049 -4.535 66.383 1.00 57.56 18 GLY D N 1
ATOM 1374 C CA . GLY C 1 18 ? 44.144 -4.963 67.233 1.00 62.83 18 GLY D CA 1
ATOM 1375 C C . GLY C 1 18 ? 44.708 -3.841 68.082 1.00 64.54 18 GLY D C 1
ATOM 1376 O O . GLY C 1 18 ? 45.147 -4.075 69.210 1.00 66.68 18 GLY D O 1
ATOM 1377 N N . ILE C 1 19 ? 44.724 -2.618 67.549 1.00 61.20 19 ILE D N 1
ATOM 1378 C CA . ILE C 1 19 ? 45.169 -1.471 68.335 1.00 61.09 19 ILE D CA 1
ATOM 1379 C C . ILE C 1 19 ? 44.138 -1.133 69.404 1.00 61.98 19 ILE D C 1
ATOM 1380 O O . ILE C 1 19 ? 44.470 -0.956 70.582 1.00 62.03 19 ILE D O 1
ATOM 1385 N N . ILE C 1 20 ? 42.866 -1.057 69.004 1.00 61.09 20 ILE D N 1
ATOM 1386 C CA . ILE C 1 20 ? 41.793 -0.685 69.925 1.00 62.16 20 ILE D CA 1
ATOM 1387 C C . ILE C 1 20 ? 41.696 -1.685 71.071 1.00 62.15 20 ILE D C 1
ATOM 1388 O O . ILE C 1 20 ? 41.586 -1.305 72.243 1.00 63.66 20 ILE D O 1
ATOM 1393 N N . ALA C 1 21 ? 41.734 -2.979 70.749 1.00 64.29 21 ALA D N 1
ATOM 1394 C CA . ALA C 1 21 ? 41.631 -4.025 71.760 1.00 67.36 21 ALA D CA 1
ATOM 1395 C C . ALA C 1 21 ? 42.945 -4.313 72.476 1.00 72.93 21 ALA D C 1
ATOM 1396 O O . ALA C 1 21 ? 42.932 -5.026 73.486 1.00 81.09 21 ALA D O 1
ATOM 1398 N N . GLY C 1 22 ? 44.067 -3.786 71.994 1.00 74.89 22 GLY D N 1
ATOM 1399 C CA . GLY C 1 22 ? 45.324 -4.010 72.675 1.00 81.67 22 GLY D CA 1
ATOM 1400 C C . GLY C 1 22 ? 45.924 -5.370 72.412 1.00 87.63 22 GLY D C 1
ATOM 1401 O O . GLY C 1 22 ? 46.670 -5.888 73.251 1.00 89.21 22 GLY D O 1
ATOM 1402 N N . SER C 1 23 ? 45.601 -5.978 71.273 1.00 89.23 23 SER D N 1
ATOM 1403 C CA . SER C 1 23 ? 46.116 -7.296 70.927 1.00 94.08 23 SER D CA 1
ATOM 1404 C C . SER C 1 23 ? 47.501 -7.235 70.294 1.00 95.12 23 SER D C 1
ATOM 1405 O O . SER C 1 23 ? 47.731 -7.859 69.254 1.00 107.11 23 SER D O 1
ATOM 1408 N N . GLY C 1 24 ? 48.428 -6.484 70.887 1.00 89.05 252 GLY D N 1
ATOM 1409 C CA . GLY C 1 24 ? 49.796 -6.484 70.419 1.00 84.39 252 GLY D CA 1
ATOM 1410 C C . GLY C 1 24 ? 50.025 -5.735 69.127 1.00 75.20 252 GLY D C 1
ATOM 1411 O O . GLY C 1 24 ? 51.182 -5.599 68.711 1.00 72.53 252 GLY D O 1
ATOM 1412 N N . SER C 1 25 ? 48.965 -5.264 68.466 1.00 74.20 253 SER D N 1
ATOM 1413 C CA . SER C 1 25 ? 49.121 -4.496 67.238 1.00 66.62 253 SER D CA 1
ATOM 1414 C C . SER C 1 25 ? 49.841 -3.179 67.496 1.00 59.58 253 SER D C 1
ATOM 1415 O O . SER C 1 25 ? 49.647 -2.530 68.528 1.00 66.06 253 SER D O 1
ATOM 1418 N N . GLY C 1 26 ? 50.689 -2.786 66.550 1.00 59.28 254 GLY D N 1
ATOM 1419 C CA . GLY C 1 26 ? 51.482 -1.583 66.735 1.00 57.60 254 GLY D CA 1
ATOM 1420 C C . GLY C 1 26 ? 50.655 -0.353 66.392 1.00 49.84 254 GLY D C 1
ATOM 1421 O O . GLY C 1 26 ? 49.902 -0.343 65.420 1.00 51.76 254 GLY D O 1
ATOM 1422 N N . SER C 1 27 ? 50.674 0.631 67.294 1.00 49.69 255 SER D N 1
ATOM 1423 C CA . SER C 1 27 ? 49.999 1.905 67.070 1.00 51.32 255 SER D CA 1
ATOM 1424 C C . SER C 1 27 ? 50.970 3.066 66.845 1.00 50.75 255 SER D C 1
ATOM 1425 O O . SER C 1 27 ? 50.616 4.227 67.072 1.00 46.38 255 SER D O 1
ATOM 1428 N N . SER C 1 28 ? 52.178 2.780 66.362 1.00 47.49 256 SER D N 1
ATOM 1429 C CA . SER C 1 28 ? 53.151 3.830 66.095 1.00 47.22 256 SER D CA 1
ATOM 1430 C C . SER C 1 28 ? 52.702 4.664 64.896 1.00 44.14 256 SER D C 1
ATOM 1431 O O . SER C 1 28 ? 51.821 4.249 64.140 1.00 42.44 256 SER D O 1
ATOM 1434 N N . PRO C 1 29 ? 53.274 5.861 64.716 1.00 39.47 257 PRO D N 1
ATOM 1435 C CA . PRO C 1 29 ? 52.967 6.630 63.498 1.00 36.29 257 PRO D CA 1
ATOM 1436 C C . PRO C 1 29 ? 53.161 5.828 62.219 1.00 35.61 257 PRO D C 1
ATOM 1437 O O . PRO C 1 29 ? 52.401 6.014 61.260 1.00 27.90 257 PRO D O 1
ATOM 1441 N N . MET C 1 30 ? 54.156 4.936 62.183 1.00 29.75 258 MET D N 1
ATOM 1442 C CA . MET C 1 30 ? 54.348 4.078 61.016 1.00 31.39 258 MET D CA 1
ATOM 1443 C C . MET C 1 30 ? 53.138 3.180 60.791 1.00 31.95 258 MET D C 1
ATOM 1444 O O . MET C 1 30 ? 52.681 3.008 59.657 1.00 27.86 258 MET D O 1
ATOM 1449 N N . HIS C 1 31 ? 52.631 2.564 61.862 1.00 36.27 259 HIS D N 1
ATOM 1450 C CA . HIS C 1 31 ? 51.493 1.660 61.724 1.00 35.13 259 HIS D CA 1
ATOM 1451 C C . HIS C 1 31 ? 50.252 2.402 61.241 1.00 33.22 259 HIS D C 1
ATOM 1452 O O . HIS C 1 31 ? 49.511 1.896 60.387 1.00 30.42 259 HIS D O 1
ATOM 1459 N N . LEU C 1 32 ? 50.008 3.604 61.773 1.00 33.05 260 LEU D N 1
ATOM 1460 C CA . LEU C 1 32 ? 48.901 4.425 61.287 1.00 32.14 260 LEU D CA 1
ATOM 1461 C C . LEU C 1 32 ? 49.108 4.822 59.828 1.00 31.16 260 LEU D C 1
ATOM 1462 O O . LEU C 1 32 ? 48.146 4.892 59.054 1.00 27.43 260 LEU D O 1
ATOM 1467 N N . GLN C 1 33 ? 50.358 5.096 59.443 1.00 28.56 261 GLN D N 1
ATOM 1468 C CA . GLN C 1 33 ? 50.666 5.392 58.047 1.00 27.44 261 GLN D CA 1
ATOM 1469 C C . GLN C 1 33 ? 50.313 4.213 57.147 1.00 30.04 261 GLN D C 1
ATOM 1470 O O . GLN C 1 33 ? 49.785 4.397 56.045 1.00 27.83 261 GLN D O 1
ATOM 1476 N N . HIS C 1 34 ? 50.600 2.990 57.604 1.00 27.72 262 HIS D N 1
ATOM 1477 C CA . HIS C 1 34 ? 50.279 1.800 56.817 1.00 27.38 262 HIS D CA 1
ATOM 1478 C C . HIS C 1 34 ? 48.774 1.629 56.684 1.00 27.12 262 HIS D C 1
ATOM 1479 O O . HIS C 1 34 ? 48.263 1.367 55.584 1.00 27.99 262 HIS D O 1
ATOM 1486 N N . ILE C 1 35 ? 48.047 1.795 57.790 1.00 27.48 263 ILE D N 1
ATOM 1487 C CA . ILE C 1 35 ? 46.590 1.726 57.746 1.00 31.89 263 ILE D CA 1
ATOM 1488 C C . ILE C 1 35 ? 46.044 2.762 56.779 1.00 30.46 263 ILE D C 1
ATOM 1489 O O . ILE C 1 35 ? 45.172 2.466 55.953 1.00 29.72 263 ILE D O 1
ATOM 1494 N N . ARG C 1 36 ? 46.571 3.984 56.852 1.00 28.64 264 ARG D N 1
ATOM 1495 C CA . ARG C 1 36 ? 46.147 5.056 55.963 1.00 28.41 264 ARG D CA 1
ATOM 1496 C C . ARG C 1 36 ? 46.262 4.643 54.500 1.00 29.87 264 ARG D C 1
ATOM 1497 O O . ARG C 1 36 ? 45.296 4.745 53.736 1.00 29.30 264 ARG D O 1
ATOM 1505 N N . GLU C 1 37 ? 47.443 4.165 54.099 1.00 27.33 265 GLU D N 1
ATOM 1506 C CA . GLU C 1 37 ? 47.676 3.812 52.703 1.00 29.15 265 GLU D CA 1
ATOM 1507 C C . GLU C 1 37 ? 46.741 2.699 52.246 1.00 30.71 265 GLU D C 1
ATOM 1508 O O . GLU C 1 37 ? 46.255 2.715 51.108 1.00 26.75 265 GLU D O 1
ATOM 1514 N N . GLN C 1 38 ? 46.480 1.720 53.115 1.00 26.04 266 GLN D N 1
ATOM 1515 C CA . GLN C 1 38 ? 45.509 0.685 52.775 1.00 30.72 266 GLN D CA 1
ATOM 1516 C C . GLN C 1 38 ? 44.121 1.284 52.581 1.00 30.51 266 GLN D C 1
ATOM 1517 O O . GLN C 1 38 ? 43.387 0.889 51.665 1.00 29.16 266 GLN D O 1
ATOM 1523 N N . MET C 1 39 ? 43.744 2.235 53.441 1.00 26.93 267 MET D N 1
ATOM 1524 C CA . MET C 1 39 ? 42.468 2.925 53.287 1.00 29.26 267 MET D CA 1
ATOM 1525 C C . MET C 1 39 ? 42.418 3.702 51.976 1.00 27.53 267 MET D C 1
ATOM 1526 O O . MET C 1 39 ? 41.373 3.756 51.318 1.00 27.80 267 MET D O 1
ATOM 1531 N N . ALA C 1 40 ? 43.546 4.305 51.580 1.00 25.31 268 ALA D N 1
ATOM 1532 C CA . ALA C 1 40 ? 43.582 5.106 50.360 1.00 28.91 268 ALA D CA 1
ATOM 1533 C C . ALA C 1 40 ? 43.418 4.240 49.116 1.00 31.63 268 ALA D C 1
ATOM 1534 O O . ALA C 1 40 ? 42.703 4.618 48.180 1.00 29.50 268 ALA D O 1
ATOM 1536 N N . ILE C 1 41 ? 44.088 3.084 49.078 1.00 27.82 269 ILE D N 1
ATOM 1537 C CA . ILE C 1 41 ? 43.919 2.160 47.957 1.00 31.08 269 ILE D CA 1
ATOM 1538 C C . ILE C 1 41 ? 42.481 1.659 47.897 1.00 30.85 269 ILE D C 1
ATOM 1539 O O . ILE C 1 41 ? 41.881 1.570 46.818 1.00 30.07 269 ILE D O 1
ATOM 1544 N N . ALA C 1 42 ? 41.908 1.317 49.054 1.00 29.68 270 ALA D N 1
ATOM 1545 C CA . ALA C 1 42 ? 40.525 0.850 49.088 1.00 30.29 270 ALA D CA 1
ATOM 1546 C C . ALA C 1 42 ? 39.566 1.937 48.615 1.00 29.16 270 ALA D C 1
ATOM 1547 O O . ALA C 1 42 ? 38.567 1.645 47.946 1.00 28.92 270 ALA D O 1
ATOM 1549 N N . LEU C 1 43 ? 39.838 3.194 48.973 1.00 26.72 271 LEU D N 1
ATOM 1550 C CA . LEU C 1 43 ? 38.970 4.284 48.539 1.00 30.48 271 LEU D CA 1
ATOM 1551 C C . LEU C 1 43 ? 39.007 4.443 47.023 1.00 30.50 271 LEU D C 1
ATOM 1552 O O . LEU C 1 43 ? 37.963 4.583 46.376 1.00 30.92 271 LEU D O 1
ATOM 1557 N N . LYS C 1 44 ? 40.209 4.409 46.440 1.00 28.59 272 LYS D N 1
ATOM 1558 C CA . LYS C 1 44 ? 40.347 4.546 44.993 1.00 31.62 272 LYS D CA 1
ATOM 1559 C C . LYS C 1 44 ? 39.631 3.417 44.262 1.00 33.38 272 LYS D C 1
ATOM 1560 O O . LYS C 1 44 ? 38.975 3.644 43.240 1.00 31.33 272 LYS D O 1
ATOM 1566 N N . ARG C 1 45 ? 39.755 2.192 44.768 1.00 32.54 273 ARG D N 1
ATOM 1567 C CA . ARG C 1 45 ? 39.038 1.069 44.177 1.00 34.84 273 ARG D CA 1
ATOM 1568 C C . ARG C 1 45 ? 37.535 1.219 44.374 1.00 34.09 273 ARG D C 1
ATOM 1569 O O . ARG C 1 45 ? 36.747 0.886 43.480 1.00 27.76 273 ARG D O 1
ATOM 1577 N N . LEU C 1 46 ? 37.123 1.717 45.542 1.00 28.19 274 LEU D N 1
ATOM 1578 C CA . LEU C 1 46 ? 35.702 1.908 45.809 1.00 26.90 274 LEU D CA 1
ATOM 1579 C C . LEU C 1 46 ? 35.080 2.883 44.818 1.00 29.36 274 LEU D C 1
ATOM 1580 O O . LEU C 1 46 ? 33.963 2.660 44.339 1.00 23.15 274 LEU D O 1
ATOM 1585 N N . LYS C 1 47 ? 35.789 3.970 44.496 1.00 29.71 275 LYS D N 1
ATOM 1586 C CA . LYS C 1 47 ? 35.242 4.955 43.568 1.00 30.70 275 LYS D CA 1
ATOM 1587 C C . LYS C 1 47 ? 35.105 4.395 42.152 1.00 29.76 275 LYS D C 1
ATOM 1588 O O . LYS C 1 47 ? 34.103 4.659 41.478 1.00 29.83 275 LYS D O 1
ATOM 1594 N N . GLU C 1 48 ? 36.086 3.619 41.674 1.00 26.91 276 GLU D N 1
ATOM 1595 C CA . GLU C 1 48 ? 35.932 3.039 40.340 1.00 30.98 276 GLU D CA 1
ATOM 1596 C C . GLU C 1 48 ? 34.777 2.053 40.287 1.00 31.73 276 GLU D C 1
ATOM 1597 O O . GLU C 1 48 ? 34.056 1.997 39.283 1.00 29.11 276 GLU D O 1
ATOM 1603 N N . LEU C 1 49 ? 34.570 1.283 41.358 1.00 29.59 277 LEU D N 1
ATOM 1604 C CA . LEU C 1 49 ? 33.501 0.296 41.342 1.00 26.35 277 LEU D CA 1
ATOM 1605 C C . LEU C 1 49 ? 32.141 0.973 41.380 1.00 30.26 277 LEU D C 1
ATOM 1606 O O . LEU C 1 49 ? 31.194 0.506 40.734 1.00 28.21 277 LEU D O 1
ATOM 1611 N N . GLU C 1 50 ? 32.028 2.080 42.120 1.00 27.62 278 GLU D N 1
ATOM 1612 C CA . GLU C 1 50 ? 30.798 2.867 42.092 1.00 29.12 278 GLU D CA 1
ATOM 1613 C C . GLU C 1 50 ? 30.485 3.345 40.676 1.00 32.16 278 GLU D C 1
ATOM 1614 O O . GLU C 1 50 ? 29.315 3.420 40.281 1.00 27.63 278 GLU D O 1
ATOM 1620 N N . GLU C 1 51 ? 31.519 3.668 39.896 1.00 28.74 279 GLU D N 1
ATOM 1621 C CA . GLU C 1 51 ? 31.293 4.083 38.515 1.00 34.26 279 GLU D CA 1
ATOM 1622 C C . GLU C 1 51 ? 30.938 2.891 37.633 1.00 29.04 279 GLU D C 1
ATOM 1623 O O . GLU C 1 51 ? 30.046 2.986 36.783 1.00 30.94 279 GLU D O 1
ATOM 1629 N N . GLN C 1 52 ? 31.614 1.757 37.837 1.00 30.41 280 GLN D N 1
ATOM 1630 C CA . GLN C 1 52 ? 31.406 0.592 36.978 1.00 29.87 280 GLN D CA 1
ATOM 1631 C C . GLN C 1 52 ? 29.982 0.063 37.106 1.00 29.67 280 GLN D C 1
ATOM 1632 O O . GLN C 1 52 ? 29.331 -0.244 36.100 1.00 26.31 280 GLN D O 1
ATOM 1638 N N . VAL C 1 53 ? 29.486 -0.073 38.342 1.00 27.99 281 VAL D N 1
ATOM 1639 C CA . VAL C 1 53 ? 28.168 -0.672 38.551 1.00 28.42 281 VAL D CA 1
ATOM 1640 C C . VAL C 1 53 ? 27.052 0.183 37.967 1.00 25.08 281 VAL D C 1
ATOM 1641 O O . VAL C 1 53 ? 25.942 -0.323 37.757 1.00 22.31 281 VAL D O 1
ATOM 1645 N N . ARG C 1 54 ? 27.308 1.469 37.695 1.00 27.94 282 ARG D N 1
ATOM 1646 C CA . ARG C 1 54 ? 26.304 2.293 37.027 1.00 24.94 282 ARG D CA 1
ATOM 1647 C C . ARG C 1 54 ? 25.951 1.759 35.645 1.00 27.12 282 ARG D C 1
ATOM 1648 O O . ARG C 1 54 ? 24.856 2.035 35.148 1.00 31.48 282 ARG D O 1
ATOM 1656 N N . THR C 1 55 ? 26.832 0.975 35.026 1.00 25.68 283 THR D N 1
ATOM 1657 C CA . THR C 1 55 ? 26.523 0.441 33.708 1.00 23.97 283 THR D CA 1
ATOM 1658 C C . THR C 1 55 ? 25.499 -0.681 33.775 1.00 26.61 283 THR D C 1
ATOM 1659 O O . THR C 1 55 ? 24.911 -1.026 32.744 1.00 31.44 283 THR D O 1
ATOM 1663 N N . ILE C 1 56 ? 25.273 -1.259 34.960 1.00 25.84 284 ILE D N 1
ATOM 1664 C CA . ILE C 1 56 ? 24.320 -2.365 35.075 1.00 28.29 284 ILE D CA 1
ATOM 1665 C C . ILE C 1 56 ? 22.902 -1.949 34.693 1.00 29.09 284 ILE D C 1
ATOM 1666 O O . ILE C 1 56 ? 22.266 -2.664 33.899 1.00 28.06 284 ILE D O 1
ATOM 1671 N N . PRO C 1 57 ? 22.349 -0.834 35.192 1.00 28.19 285 PRO D N 1
ATOM 1672 C CA . PRO C 1 57 ? 21.036 -0.404 34.679 1.00 29.04 285 PRO D CA 1
ATOM 1673 C C . PRO C 1 57 ? 21.004 -0.222 33.169 1.00 27.51 285 PRO D C 1
ATOM 1674 O O . PRO C 1 57 ? 19.964 -0.478 32.552 1.00 27.20 285 PRO D O 1
ATOM 1678 N N . VAL C 1 58 ? 22.105 0.212 32.556 1.00 24.27 286 VAL D N 1
ATOM 1679 C CA . VAL C 1 58 ? 22.124 0.378 31.107 1.00 24.58 286 VAL D CA 1
ATOM 1680 C C . VAL C 1 58 ? 22.090 -0.980 30.413 1.00 26.47 286 VAL D C 1
ATOM 1681 O O . VAL C 1 58 ? 21.372 -1.170 29.425 1.00 24.07 286 VAL D O 1
ATOM 1685 N N . LEU C 1 59 ? 22.886 -1.938 30.901 1.00 29.78 287 LEU D N 1
ATOM 1686 C CA . LEU C 1 59 ? 22.861 -3.277 30.320 1.00 26.45 287 LEU D CA 1
ATOM 1687 C C . LEU C 1 59 ? 21.490 -3.918 30.498 1.00 23.21 287 LEU D C 1
ATOM 1688 O O . LEU C 1 59 ? 21.006 -4.633 29.611 1.00 23.99 287 LEU D O 1
ATOM 1693 N N . GLN C 1 60 ? 20.839 -3.659 31.632 1.00 21.93 288 GLN D N 1
ATOM 1694 C CA . GLN C 1 60 ? 19.512 -4.223 31.859 1.00 26.73 288 GLN D CA 1
ATOM 1695 C C . GLN C 1 60 ? 18.496 -3.630 30.896 1.00 27.93 288 GLN D C 1
ATOM 1696 O O . GLN C 1 60 ? 17.592 -4.333 30.426 1.00 30.51 288 GLN D O 1
ATOM 1702 N N . VAL C 1 61 ? 18.635 -2.341 30.581 1.00 27.65 289 VAL D N 1
ATOM 1703 C CA . VAL C 1 61 ? 17.756 -1.723 29.595 1.00 26.49 289 VAL D CA 1
ATOM 1704 C C . VAL C 1 61 ? 17.991 -2.315 28.211 1.00 25.81 289 VAL D C 1
ATOM 1705 O O . VAL C 1 61 ? 17.039 -2.562 27.462 1.00 27.63 289 VAL D O 1
ATOM 1709 N N . LYS C 1 62 ? 19.254 -2.549 27.844 1.00 24.52 290 LYS D N 1
ATOM 1710 C CA . LYS C 1 62 ? 19.534 -3.183 26.557 1.00 25.24 290 LYS D CA 1
ATOM 1711 C C . LYS C 1 62 ? 18.892 -4.562 26.469 1.00 25.99 290 LYS D C 1
ATOM 1712 O O . LYS C 1 62 ? 18.427 -4.976 25.398 1.00 27.02 290 LYS D O 1
ATOM 1718 N N . ILE C 1 63 ? 18.861 -5.286 27.589 1.00 24.43 291 ILE D N 1
ATOM 1719 C CA . ILE C 1 63 ? 18.239 -6.605 27.630 1.00 24.49 291 ILE D CA 1
ATOM 1720 C C . ILE C 1 63 ? 16.733 -6.493 27.435 1.00 28.67 291 ILE D C 1
ATOM 1721 O O . ILE C 1 63 ? 16.132 -7.240 26.650 1.00 26.71 291 ILE D O 1
ATOM 1726 N N . SER C 1 64 ? 16.102 -5.555 28.144 1.00 25.48 292 SER D N 1
ATOM 1727 C CA . SER C 1 64 ? 14.655 -5.397 28.042 1.00 27.93 292 SER D CA 1
ATOM 1728 C C . SER C 1 64 ? 14.238 -4.974 26.639 1.00 29.72 292 SER D C 1
ATOM 1729 O O . SER C 1 64 ? 13.183 -5.392 26.144 1.00 28.83 292 SER D O 1
ATOM 1732 N N . VAL C 1 65 ? 15.043 -4.127 25.991 1.00 27.57 293 VAL D N 1
ATOM 1733 C CA . VAL C 1 65 ? 14.726 -3.693 24.634 1.00 29.51 293 VAL D CA 1
ATOM 1734 C C . VAL C 1 65 ? 14.774 -4.880 23.681 1.00 29.97 293 VAL D C 1
ATOM 1735 O O . VAL C 1 65 ? 13.877 -5.071 22.854 1.00 32.76 293 VAL D O 1
ATOM 1739 N N . LEU C 1 66 ? 15.815 -5.706 23.802 1.00 27.47 294 LEU D N 1
ATOM 1740 C CA . LEU C 1 66 ? 15.947 -6.862 22.922 1.00 30.48 294 LEU D CA 1
ATOM 1741 C C . LEU C 1 66 ? 14.841 -7.881 23.163 1.00 32.92 294 LEU D C 1
ATOM 1742 O O . LEU C 1 66 ? 14.348 -8.502 22.213 1.00 31.68 294 LEU D O 1
ATOM 1747 N N . GLN C 1 67 ? 14.434 -8.069 24.421 1.00 29.42 295 GLN D N 1
ATOM 1748 C CA . GLN C 1 67 ? 13.349 -9.002 24.710 1.00 29.69 295 GLN D CA 1
ATOM 1749 C C . GLN C 1 67 ? 12.031 -8.522 24.115 1.00 34.59 295 GLN D C 1
ATOM 1750 O O . GLN C 1 67 ? 11.246 -9.327 23.599 1.00 34.62 295 GLN D O 1
ATOM 1756 N N . GLU C 1 68 ? 11.770 -7.215 24.178 1.00 33.59 296 GLU D N 1
ATOM 1757 C CA . GLU C 1 68 ? 10.563 -6.678 23.558 1.00 38.41 296 GLU D CA 1
ATOM 1758 C C . GLU C 1 68 ? 10.620 -6.795 22.037 1.00 37.53 296 GLU D C 1
ATOM 1759 O O . GLU C 1 68 ? 9.615 -7.136 21.399 1.00 39.47 296 GLU D O 1
ATOM 1765 N N . GLU C 1 69 ? 11.784 -6.518 21.440 1.00 35.14 297 GLU D N 1
ATOM 1766 C CA . GLU C 1 69 ? 11.933 -6.641 19.992 1.00 37.59 297 GLU D CA 1
ATOM 1767 C C . GLU C 1 69 ? 11.702 -8.076 19.529 1.00 39.42 297 GLU D C 1
ATOM 1768 O O . GLU C 1 69 ? 11.143 -8.304 18.450 1.00 39.45 297 GLU D O 1
ATOM 1774 N N . LYS C 1 70 ? 12.145 -9.057 20.321 1.00 35.37 298 LYS D N 1
ATOM 1775 C CA . LYS C 1 70 ? 11.881 -10.454 19.987 1.00 34.10 298 LYS D CA 1
ATOM 1776 C C . LYS C 1 70 ? 10.388 -10.751 19.980 1.00 37.92 298 LYS D C 1
ATOM 1777 O O . LYS C 1 70 ? 9.885 -11.413 19.063 1.00 42.37 298 LYS D O 1
ATOM 1783 N N . ARG C 1 71 ? 9.662 -10.273 20.992 1.00 37.62 299 ARG D N 1
ATOM 1784 C CA . ARG C 1 71 ? 8.222 -10.510 21.046 1.00 42.08 299 ARG D CA 1
ATOM 1785 C C . ARG C 1 71 ? 7.522 -9.930 19.824 1.00 45.05 299 ARG D C 1
ATOM 1786 O O . ARG C 1 71 ? 6.557 -10.512 19.315 1.00 50.74 299 ARG D O 1
ATOM 1794 N N . GLN C 1 72 ? 7.999 -8.784 19.338 1.00 43.08 300 GLN D N 1
ATOM 1795 C CA . GLN C 1 72 ? 7.399 -8.169 18.164 1.00 46.21 300 GLN D CA 1
ATOM 1796 C C . GLN C 1 72 ? 7.789 -8.894 16.882 1.00 49.21 300 GLN D C 1
ATOM 1797 O O . GLN C 1 72 ? 6.978 -8.976 15.953 1.00 53.69 300 GLN D O 1
ATOM 1803 N N . LEU C 1 73 ? 9.009 -9.433 16.813 1.00 45.92 301 LEU D N 1
ATOM 1804 C CA . LEU C 1 73 ? 9.376 -10.250 15.663 1.00 48.28 301 LEU D CA 1
ATOM 1805 C C . LEU C 1 73 ? 8.556 -11.531 15.630 1.00 54.00 301 LEU D C 1
ATOM 1806 O O . LEU C 1 73 ? 8.114 -11.963 14.559 1.00 54.13 301 LEU D O 1
ATOM 1811 N N . VAL C 1 74 ? 8.319 -12.134 16.798 1.00 45.95 302 VAL D N 1
ATOM 1812 C CA . VAL C 1 74 ? 7.531 -13.362 16.852 1.00 51.68 302 VAL D CA 1
ATOM 1813 C C . VAL C 1 74 ? 6.110 -13.107 16.364 1.00 60.84 302 VAL D C 1
ATOM 1814 O O . VAL C 1 74 ? 5.560 -13.886 15.574 1.00 66.29 302 VAL D O 1
ATOM 1818 N N . SER C 1 75 ? 5.496 -12.008 16.811 1.00 53.52 303 SER D N 1
ATOM 1819 C CA . SER C 1 75 ? 4.118 -11.732 16.413 1.00 64.67 303 SER D CA 1
ATOM 1820 C C . SER C 1 75 ? 4.013 -11.433 14.922 1.00 66.54 303 SER D C 1
ATOM 1821 O O . SER C 1 75 ? 3.042 -11.837 14.273 1.00 75.02 303 SER D O 1
ATOM 1824 N N . GLN C 1 76 ? 4.998 -10.726 14.359 1.00 64.59 304 GLN D N 1
ATOM 1825 C CA . GLN C 1 76 ? 5.004 -10.500 12.915 1.00 66.71 304 GLN D CA 1
ATOM 1826 C C . GLN C 1 76 ? 5.334 -11.777 12.152 1.00 71.66 304 GLN D C 1
ATOM 1827 O O . GLN C 1 76 ? 4.793 -12.011 11.065 1.00 72.56 304 GLN D O 1
ATOM 1833 N N . LEU C 1 77 ? 6.232 -12.604 12.696 1.00 67.31 305 LEU D N 1
ATOM 1834 C CA . LEU C 1 77 ? 6.618 -13.836 12.014 1.00 67.68 305 LEU D CA 1
ATOM 1835 C C . LEU C 1 77 ? 5.426 -14.768 11.847 1.00 73.10 305 LEU D C 1
ATOM 1836 O O . LEU C 1 77 ? 5.246 -15.382 10.788 1.00 77.52 305 LEU D O 1
ATOM 1841 N N . LYS C 1 78 ? 4.590 -14.875 12.880 1.00 73.84 306 LYS D N 1
ATOM 1842 C CA . LYS C 1 78 ? 3.380 -15.680 12.769 1.00 79.46 306 LYS D CA 1
ATOM 1843 C C . LYS C 1 78 ? 2.434 -15.092 11.730 1.00 83.50 306 LYS D C 1
ATOM 1844 O O . LYS C 1 78 ? 1.850 -15.822 10.918 1.00 84.74 306 LYS D O 1
ATOM 1850 N N . ASN C 1 79 ? 2.277 -13.771 11.745 1.00 83.79 307 ASN D N 1
ATOM 1851 C CA . ASN C 1 79 ? 1.436 -13.040 10.802 1.00 84.68 307 ASN D CA 1
ATOM 1852 C C . ASN C 1 79 ? 1.898 -13.208 9.367 1.00 85.15 307 ASN D C 1
ATOM 1853 O O . ASN C 1 79 ? 1.379 -14.038 8.619 1.00 85.71 307 ASN D O 1
ATOM 1858 N N . MET D 1 1 ? 20.201 4.359 48.133 1.00 77.27 1 MET C N 1
ATOM 1859 C CA . MET D 1 1 ? 20.384 4.715 46.730 1.00 76.04 1 MET C CA 1
ATOM 1860 C C . MET D 1 1 ? 21.812 5.197 46.475 1.00 85.54 1 MET C C 1
ATOM 1861 O O . MET D 1 1 ? 22.686 4.403 46.125 1.00 80.85 1 MET C O 1
ATOM 1866 N N . MET D 1 2 ? 22.051 6.497 46.648 1.00 72.39 2 MET C N 1
ATOM 1867 C CA . MET D 1 2 ? 23.403 7.037 46.566 1.00 62.26 2 MET C CA 1
ATOM 1868 C C . MET D 1 2 ? 24.140 6.718 47.861 1.00 59.88 2 MET C C 1
ATOM 1869 O O . MET D 1 2 ? 23.708 7.127 48.944 1.00 59.93 2 MET C O 1
ATOM 1874 N N . SER D 1 3 ? 25.251 5.995 47.748 1.00 55.24 3 SER C N 1
ATOM 1875 C CA . SER D 1 3 ? 25.979 5.492 48.906 1.00 52.49 3 SER C CA 1
ATOM 1876 C C . SER D 1 3 ? 27.003 6.515 49.383 1.00 50.14 3 SER C C 1
ATOM 1877 O O . SER D 1 3 ? 27.791 7.034 48.585 1.00 47.83 3 SER C O 1
ATOM 1880 N N . ASP D 1 4 ? 26.996 6.800 50.686 1.00 48.41 4 ASP C N 1
ATOM 1881 C CA . ASP D 1 4 ? 27.996 7.678 51.275 1.00 49.00 4 ASP C CA 1
ATOM 1882 C C . ASP D 1 4 ? 29.256 6.937 51.710 1.00 44.08 4 ASP C C 1
ATOM 1883 O O . ASP D 1 4 ? 30.073 7.509 52.440 1.00 40.98 4 ASP C O 1
ATOM 1888 N N . ALA D 1 5 ? 29.453 5.699 51.254 1.00 43.83 5 ALA C N 1
ATOM 1889 C CA . ALA D 1 5 ? 30.583 4.913 51.737 1.00 40.88 5 ALA C CA 1
ATOM 1890 C C . ALA D 1 5 ? 31.908 5.531 51.313 1.00 39.52 5 ALA C C 1
ATOM 1891 O O . ALA D 1 5 ? 32.845 5.627 52.117 1.00 42.79 5 ALA C O 1
ATOM 1893 N N . SER D 1 6 ? 32.010 5.949 50.049 1.00 34.83 6 SER C N 1
ATOM 1894 C CA . SER D 1 6 ? 33.236 6.588 49.583 1.00 39.77 6 SER C CA 1
ATOM 1895 C C . SER D 1 6 ? 33.508 7.885 50.338 1.00 40.36 6 SER C C 1
ATOM 1896 O O . SER D 1 6 ? 34.666 8.217 50.615 1.00 41.07 6 SER C O 1
ATOM 1899 N N . ASP D 1 7 ? 32.454 8.631 50.686 1.00 36.98 7 ASP C N 1
ATOM 1900 C CA . ASP D 1 7 ? 32.646 9.862 51.450 1.00 39.66 7 ASP C CA 1
ATOM 1901 C C . ASP D 1 7 ? 33.027 9.578 52.900 1.00 39.50 7 ASP C C 1
ATOM 1902 O O . ASP D 1 7 ? 33.870 10.281 53.469 1.00 40.81 7 ASP C O 1
ATOM 1907 N N . MET D 1 8 ? 32.427 8.554 53.516 1.00 38.69 8 MET C N 1
ATOM 1908 C CA . MET D 1 8 ? 32.790 8.224 54.894 1.00 41.62 8 MET C CA 1
ATOM 1909 C C . MET D 1 8 ? 34.217 7.699 54.984 1.00 40.13 8 MET C C 1
ATOM 1910 O O . MET D 1 8 ? 34.926 7.977 55.960 1.00 40.31 8 MET C O 1
ATOM 1915 N N . LEU D 1 9 ? 34.654 6.934 53.983 1.00 37.77 9 LEU C N 1
ATOM 1916 C CA . LEU D 1 9 ? 36.030 6.449 53.976 1.00 37.21 9 LEU C CA 1
ATOM 1917 C C . LEU D 1 9 ? 37.004 7.587 53.703 1.00 36.24 9 LEU C C 1
ATOM 1918 O O . LEU D 1 9 ? 38.089 7.638 54.292 1.00 37.50 9 LEU C O 1
ATOM 1923 N N . ALA D 1 10 ? 36.647 8.495 52.790 1.00 36.17 10 ALA C N 1
ATOM 1924 C CA . ALA D 1 10 ? 37.459 9.690 52.590 1.00 37.35 10 ALA C CA 1
ATOM 1925 C C . ALA D 1 10 ? 37.566 10.494 53.880 1.00 40.86 10 ALA C C 1
ATOM 1926 O O . ALA D 1 10 ? 38.646 10.989 54.225 1.00 40.71 10 ALA C O 1
ATOM 1928 N N . ALA D 1 11 ? 36.456 10.623 54.610 1.00 36.95 11 ALA C N 1
ATOM 1929 C CA . ALA D 1 11 ? 36.472 11.339 55.881 1.00 43.78 11 ALA C CA 1
ATOM 1930 C C . ALA D 1 11 ? 37.356 10.628 56.901 1.00 49.99 11 ALA C C 1
ATOM 1931 O O . ALA D 1 11 ? 38.205 11.254 57.549 1.00 45.62 11 ALA C O 1
ATOM 1933 N N . ALA D 1 12 ? 37.174 9.312 57.056 1.00 45.10 12 ALA C N 1
ATOM 1934 C CA . ALA D 1 12 ? 38.039 8.558 57.957 1.00 41.47 12 ALA C CA 1
ATOM 1935 C C . ALA D 1 12 ? 39.494 8.652 57.518 1.00 44.85 12 ALA C C 1
ATOM 1936 O O . ALA D 1 12 ? 40.403 8.703 58.356 1.00 43.45 12 ALA C O 1
ATOM 1938 N N . LEU D 1 13 ? 39.730 8.689 56.204 1.00 43.14 13 LEU C N 1
ATOM 1939 C CA . LEU D 1 13 ? 41.086 8.862 55.696 1.00 44.55 13 LEU C CA 1
ATOM 1940 C C . LEU D 1 13 ? 41.649 10.227 56.076 1.00 44.10 13 LEU C C 1
ATOM 1941 O O . LEU D 1 13 ? 42.830 10.345 56.425 1.00 40.48 13 LEU C O 1
ATOM 1946 N N . GLU D 1 14 ? 40.817 11.271 56.020 1.00 42.09 14 GLU C N 1
ATOM 1947 C CA . GLU D 1 14 ? 41.292 12.610 56.356 1.00 44.67 14 GLU C CA 1
ATOM 1948 C C . GLU D 1 14 ? 41.618 12.713 57.840 1.00 46.81 14 GLU C C 1
ATOM 1949 O O . GLU D 1 14 ? 42.619 13.334 58.220 1.00 46.50 14 GLU C O 1
ATOM 1955 N N . GLN D 1 15 ? 40.788 12.102 58.689 1.00 45.89 15 GLN C N 1
ATOM 1956 C CA . GLN D 1 15 ? 41.065 12.076 60.121 1.00 48.27 15 GLN C CA 1
ATOM 1957 C C . GLN D 1 15 ? 42.378 11.358 60.406 1.00 47.51 15 GLN C C 1
ATOM 1958 O O . GLN D 1 15 ? 43.176 11.809 61.238 1.00 44.74 15 GLN C O 1
ATOM 1964 N N . MET D 1 16 ? 42.609 10.227 59.733 1.00 45.27 16 MET C N 1
ATOM 1965 C CA . MET D 1 16 ? 43.864 9.498 59.887 1.00 42.26 16 MET C CA 1
ATOM 1966 C C . MET D 1 16 ? 45.062 10.367 59.527 1.00 44.23 16 MET C C 1
ATOM 1967 O O . MET D 1 16 ? 46.093 10.326 60.208 1.00 48.09 16 MET C O 1
ATOM 1972 N N . ASP D 1 17 ? 44.946 11.162 58.460 1.00 42.23 17 ASP C N 1
ATOM 1973 C CA . ASP D 1 17 ? 46.045 12.044 58.079 1.00 45.07 17 ASP C CA 1
ATOM 1974 C C . ASP D 1 17 ? 46.310 13.105 59.137 1.00 43.49 17 ASP C C 1
ATOM 1975 O O . ASP D 1 17 ? 47.466 13.486 59.349 1.00 42.90 17 ASP C O 1
ATOM 1980 N N . GLY D 1 18 ? 45.266 13.579 59.817 1.00 43.81 18 GLY C N 1
ATOM 1981 C CA . GLY D 1 18 ? 45.472 14.540 60.884 1.00 46.62 18 GLY C CA 1
ATOM 1982 C C . GLY D 1 18 ? 46.182 13.938 62.076 1.00 46.11 18 GLY C C 1
ATOM 1983 O O . GLY D 1 18 ? 46.978 14.613 62.735 1.00 49.48 18 GLY C O 1
ATOM 1984 N N . ILE D 1 19 ? 45.915 12.664 62.362 1.00 47.58 19 ILE C N 1
ATOM 1985 C CA . ILE D 1 19 ? 46.614 11.981 63.444 1.00 50.76 19 ILE C CA 1
ATOM 1986 C C . ILE D 1 19 ? 48.067 11.730 63.059 1.00 54.59 19 ILE C C 1
ATOM 1987 O O . ILE D 1 19 ? 48.985 11.961 63.854 1.00 56.59 19 ILE C O 1
ATOM 1992 N N . ILE D 1 20 ? 48.293 11.238 61.837 1.00 48.42 20 ILE C N 1
ATOM 1993 C CA . ILE D 1 20 ? 49.651 10.928 61.392 1.00 47.65 20 ILE C CA 1
ATOM 1994 C C . ILE D 1 20 ? 50.518 12.182 61.413 1.00 52.02 20 ILE C C 1
ATOM 1995 O O . ILE D 1 20 ? 51.651 12.168 61.907 1.00 51.01 20 ILE C O 1
ATOM 2000 N N . ALA D 1 21 ? 49.989 13.290 60.897 1.00 50.38 21 ALA C N 1
ATOM 2001 C CA . ALA D 1 21 ? 50.736 14.538 60.890 1.00 51.60 21 ALA C CA 1
ATOM 2002 C C . ALA D 1 21 ? 50.722 15.224 62.247 1.00 53.94 21 ALA C C 1
ATOM 2003 O O . ALA D 1 21 ? 51.474 16.183 62.446 1.00 55.53 21 ALA C O 1
ATOM 2005 N N . GLY D 1 22 ? 49.892 14.755 63.175 1.00 57.45 22 GLY C N 1
ATOM 2006 C CA . GLY D 1 22 ? 49.902 15.267 64.529 1.00 67.31 22 GLY C CA 1
ATOM 2007 C C . GLY D 1 22 ? 50.652 14.331 65.453 1.00 80.33 22 GLY C C 1
ATOM 2008 O O . GLY D 1 22 ? 50.456 14.356 66.672 1.00 81.55 22 GLY C O 1
ATOM 2009 N N . SER D 1 23 ? 51.531 13.511 64.871 1.00 102.76 23 SER C N 1
ATOM 2010 C CA . SER D 1 23 ? 52.376 12.571 65.613 1.00 101.80 23 SER C CA 1
ATOM 2011 C C . SER D 1 23 ? 51.561 11.697 66.569 1.00 106.57 23 SER C C 1
ATOM 2012 O O . SER D 1 23 ? 51.888 11.551 67.748 1.00 107.13 23 SER C O 1
ATOM 2015 N N . GLY D 1 24 ? 50.490 11.103 66.047 1.00 85.93 252 GLY C N 1
ATOM 2016 C CA . GLY D 1 24 ? 49.686 10.167 66.801 1.00 82.33 252 GLY C CA 1
ATOM 2017 C C . GLY D 1 24 ? 48.742 10.805 67.797 1.00 83.95 252 GLY C C 1
ATOM 2018 O O . GLY D 1 24 ? 47.918 10.092 68.386 1.00 86.37 252 GLY C O 1
ATOM 2019 N N . SER D 1 25 ? 48.840 12.117 68.013 1.00 82.87 253 SER C N 1
ATOM 2020 C CA . SER D 1 25 ? 47.905 12.826 68.876 1.00 80.27 253 SER C CA 1
ATOM 2021 C C . SER D 1 25 ? 46.504 12.820 68.271 1.00 76.98 253 SER C C 1
ATOM 2022 O O . SER D 1 25 ? 46.326 12.870 67.050 1.00 69.07 253 SER C O 1
ATOM 2025 N N . GLY D 1 26 ? 45.501 12.738 69.141 1.00 75.00 254 GLY C N 1
ATOM 2026 C CA . GLY D 1 26 ? 44.130 12.601 68.690 1.00 65.62 254 GLY C CA 1
ATOM 2027 C C . GLY D 1 26 ? 43.723 11.200 68.307 1.00 67.43 254 GLY C C 1
ATOM 2028 O O . GLY D 1 26 ? 42.686 11.024 67.652 1.00 70.51 254 GLY C O 1
ATOM 2029 N N . SER D 1 27 ? 44.490 10.194 68.716 1.00 66.32 255 SER C N 1
ATOM 2030 C CA . SER D 1 27 ? 44.206 8.786 68.441 1.00 66.46 255 SER C CA 1
ATOM 2031 C C . SER D 1 27 ? 43.518 8.118 69.623 1.00 65.79 255 SER C C 1
ATOM 2032 O O . SER D 1 27 ? 43.858 6.990 69.995 1.00 63.68 255 SER C O 1
ATOM 2035 N N . SER D 1 28 ? 42.581 8.820 70.266 1.00 66.71 256 SER C N 1
ATOM 2036 C CA . SER D 1 28 ? 41.887 8.261 71.415 1.00 69.26 256 SER C CA 1
ATOM 2037 C C . SER D 1 28 ? 41.065 7.043 70.997 1.00 68.65 256 SER C C 1
ATOM 2038 O O . SER D 1 28 ? 40.749 6.868 69.817 1.00 65.41 256 SER C O 1
ATOM 2041 N N . PRO D 1 29 ? 40.723 6.178 71.955 1.00 71.92 257 PRO C N 1
ATOM 2042 C CA . PRO D 1 29 ? 39.842 5.042 71.639 1.00 70.83 257 PRO C CA 1
ATOM 2043 C C . PRO D 1 29 ? 38.537 5.438 70.966 1.00 77.21 257 PRO C C 1
ATOM 2044 O O . PRO D 1 29 ? 38.030 4.684 70.121 1.00 70.57 257 PRO C O 1
ATOM 2048 N N . MET D 1 30 ? 37.971 6.595 71.323 1.00 67.77 258 MET C N 1
ATOM 2049 C CA . MET D 1 30 ? 36.740 7.050 70.683 1.00 66.43 258 MET C CA 1
ATOM 2050 C C . MET D 1 30 ? 36.940 7.295 69.191 1.00 65.22 258 MET C C 1
ATOM 2051 O O . MET D 1 30 ? 36.164 6.806 68.362 1.00 65.74 258 MET C O 1
ATOM 2056 N N . HIS D 1 31 ? 37.975 8.060 68.830 1.00 65.16 259 HIS C N 1
ATOM 2057 C CA . HIS D 1 31 ? 38.211 8.365 67.422 1.00 65.62 259 HIS C CA 1
ATOM 2058 C C . HIS D 1 31 ? 38.583 7.118 66.635 1.00 55.15 259 HIS C C 1
ATOM 2059 O O . HIS D 1 31 ? 38.116 6.931 65.507 1.00 53.51 259 HIS C O 1
ATOM 2066 N N . LEU D 1 32 ? 39.407 6.248 67.218 1.00 60.20 260 LEU C N 1
ATOM 2067 C CA . LEU D 1 32 ? 39.779 5.018 66.532 1.00 58.29 260 LEU C CA 1
ATOM 2068 C C . LEU D 1 32 ? 38.566 4.133 66.271 1.00 58.45 260 LEU C C 1
ATOM 2069 O O . LEU D 1 32 ? 38.419 3.584 65.174 1.00 53.10 260 LEU C O 1
ATOM 2074 N N . GLN D 1 33 ? 37.667 4.008 67.250 1.00 56.74 261 GLN C N 1
ATOM 2075 C CA . GLN D 1 33 ? 36.458 3.223 67.019 1.00 58.60 261 GLN C CA 1
ATOM 2076 C C . GLN D 1 33 ? 35.577 3.876 65.955 1.00 56.71 261 GLN C C 1
ATOM 2077 O O . GLN D 1 33 ? 34.965 3.180 65.136 1.00 50.84 261 GLN C O 1
ATOM 2083 N N . HIS D 1 34 ? 35.494 5.210 65.956 1.00 55.04 262 HIS C N 1
ATOM 2084 C CA . HIS D 1 34 ? 34.698 5.902 64.946 1.00 53.21 262 HIS C CA 1
ATOM 2085 C C . HIS D 1 34 ? 35.284 5.708 63.552 1.00 54.24 262 HIS C C 1
ATOM 2086 O O . HIS D 1 34 ? 34.551 5.442 62.590 1.00 50.54 262 HIS C O 1
ATOM 2093 N N . ILE D 1 35 ? 36.604 5.864 63.417 1.00 52.14 263 ILE C N 1
ATOM 2094 C CA . ILE D 1 35 ? 37.252 5.576 62.139 1.00 52.14 263 ILE C CA 1
ATOM 2095 C C . ILE D 1 35 ? 37.001 4.128 61.747 1.00 47.83 263 ILE C C 1
ATOM 2096 O O . ILE D 1 35 ? 36.669 3.826 60.594 1.00 47.92 263 ILE C O 1
ATOM 2101 N N . ARG D 1 36 ? 37.145 3.214 62.711 1.00 47.95 264 ARG C N 1
ATOM 2102 C CA . ARG D 1 36 ? 36.870 1.801 62.476 1.00 46.56 264 ARG C CA 1
ATOM 2103 C C . ARG D 1 36 ? 35.470 1.606 61.915 1.00 45.06 264 ARG C C 1
ATOM 2104 O O . ARG D 1 36 ? 35.279 0.889 60.927 1.00 43.60 264 ARG C O 1
ATOM 2112 N N . GLU D 1 37 ? 34.470 2.212 62.559 1.00 45.78 265 GLU C N 1
ATOM 2113 C CA . GLU D 1 37 ? 33.093 2.029 62.111 1.00 49.79 265 GLU C CA 1
ATOM 2114 C C . GLU D 1 37 ? 32.906 2.532 60.684 1.00 45.32 265 GLU C C 1
ATOM 2115 O O . GLU D 1 37 ? 32.223 1.890 59.879 1.00 43.88 265 GLU C O 1
ATOM 2117 N N . GLN D 1 38 ? 33.514 3.674 60.349 1.00 43.65 266 GLN C N 1
ATOM 2118 C CA . GLN D 1 38 ? 33.461 4.164 58.976 1.00 42.39 266 GLN C CA 1
ATOM 2119 C C . GLN D 1 38 ? 34.174 3.207 58.027 1.00 44.46 266 GLN C C 1
ATOM 2120 O O . GLN D 1 38 ? 33.691 2.944 56.917 1.00 43.31 266 GLN C O 1
ATOM 2126 N N . MET D 1 39 ? 35.326 2.675 58.449 1.00 39.98 267 MET C N 1
ATOM 2127 C CA . MET D 1 39 ? 36.024 1.687 57.637 1.00 41.80 267 MET C CA 1
ATOM 2128 C C . MET D 1 39 ? 35.165 0.449 57.433 1.00 41.09 267 MET C C 1
ATOM 2129 O O . MET D 1 39 ? 35.164 -0.146 56.349 1.00 38.46 267 MET C O 1
ATOM 2134 N N . ALA D 1 40 ? 34.417 0.053 58.465 1.00 40.49 268 ALA C N 1
ATOM 2135 C CA . ALA D 1 40 ? 33.556 -1.119 58.350 1.00 41.77 268 ALA C CA 1
ATOM 2136 C C . ALA D 1 40 ? 32.417 -0.867 57.370 1.00 41.13 268 ALA C C 1
ATOM 2137 O O . ALA D 1 40 ? 32.061 -1.753 56.586 1.00 34.35 268 ALA C O 1
ATOM 2139 N N . ILE D 1 41 ? 31.829 0.332 57.407 1.00 38.96 269 ILE C N 1
ATOM 2140 C CA . ILE D 1 41 ? 30.780 0.678 56.452 1.00 40.08 269 ILE C CA 1
ATOM 2141 C C . ILE D 1 41 ? 31.327 0.648 55.031 1.00 41.17 269 ILE C C 1
ATOM 2142 O O . ILE D 1 41 ? 30.693 0.110 54.114 1.00 40.34 269 ILE C O 1
ATOM 2147 N N . ALA D 1 42 ? 32.512 1.226 54.827 1.00 40.49 270 ALA C N 1
ATOM 2148 C CA . ALA D 1 42 ? 33.105 1.245 53.496 1.00 38.59 270 ALA C CA 1
ATOM 2149 C C . ALA D 1 42 ? 33.417 -0.163 53.010 1.00 35.72 270 ALA C C 1
ATOM 2150 O O . ALA D 1 42 ? 33.217 -0.479 51.831 1.00 32.99 270 ALA C O 1
ATOM 2152 N N . LEU D 1 43 ? 33.902 -1.024 53.907 1.00 34.92 271 LEU C N 1
ATOM 2153 C CA . LEU D 1 43 ? 34.240 -2.386 53.514 1.00 32.38 271 LEU C CA 1
ATOM 2154 C C . LEU D 1 43 ? 33.001 -3.163 53.091 1.00 36.36 271 LEU C C 1
ATOM 2155 O O . LEU D 1 43 ? 33.041 -3.909 52.106 1.00 31.11 271 LEU C O 1
ATOM 2160 N N . LYS D 1 44 ? 31.894 -3.024 53.823 1.00 34.19 272 LYS C N 1
ATOM 2161 C CA . LYS D 1 44 ? 30.684 -3.734 53.417 1.00 37.31 272 LYS C CA 1
ATOM 2162 C C . LYS D 1 44 ? 30.209 -3.284 52.041 1.00 32.40 272 LYS C C 1
ATOM 2163 O O . LYS D 1 44 ? 29.785 -4.109 51.223 1.00 33.11 272 LYS C O 1
ATOM 2169 N N . ARG D 1 45 ? 30.267 -1.981 51.768 1.00 34.60 273 ARG C N 1
ATOM 2170 C CA . ARG D 1 45 ? 29.904 -1.499 50.441 1.00 33.02 273 ARG C CA 1
ATOM 2171 C C . ARG D 1 45 ? 30.897 -1.987 49.392 1.00 31.58 273 ARG C C 1
ATOM 2172 O O . ARG D 1 45 ? 30.501 -2.358 48.281 1.00 32.97 273 ARG C O 1
ATOM 2180 N N . LEU D 1 46 ? 32.189 -2.009 49.731 1.00 29.96 274 LEU C N 1
ATOM 2181 C CA . LEU D 1 46 ? 33.205 -2.486 48.796 1.00 28.10 274 LEU C CA 1
ATOM 2182 C C . LEU D 1 46 ? 32.986 -3.950 48.422 1.00 31.50 274 LEU C C 1
ATOM 2183 O O . LEU D 1 46 ? 33.122 -4.328 47.251 1.00 26.35 274 LEU C O 1
ATOM 2188 N N . LYS D 1 47 ? 32.658 -4.794 49.402 1.00 28.28 275 LYS C N 1
ATOM 2189 C CA . LYS D 1 47 ? 32.415 -6.204 49.108 1.00 30.37 275 LYS C CA 1
ATOM 2190 C C . LYS D 1 47 ? 31.175 -6.366 48.241 1.00 29.36 275 LYS C C 1
ATOM 2191 O O . LYS D 1 47 ? 31.139 -7.219 47.346 1.00 27.85 275 LYS C O 1
ATOM 2197 N N . GLU D 1 48 ? 30.151 -5.544 48.488 1.00 29.19 276 GLU C N 1
ATOM 2198 C CA . GLU D 1 48 ? 28.951 -5.592 47.664 1.00 33.99 276 GLU C CA 1
ATOM 2199 C C . GLU D 1 48 ? 29.271 -5.256 46.216 1.00 31.89 276 GLU C C 1
ATOM 2200 O O . GLU D 1 48 ? 28.757 -5.896 45.292 1.00 29.91 276 GLU C O 1
ATOM 2206 N N . LEU D 1 49 ? 30.139 -4.264 46.007 1.00 28.13 277 LEU C N 1
ATOM 2207 C CA . LEU D 1 49 ? 30.457 -3.820 44.656 1.00 31.37 277 LEU C CA 1
ATOM 2208 C C . LEU D 1 49 ? 31.368 -4.805 43.936 1.00 32.33 277 LEU C C 1
ATOM 2209 O O . LEU D 1 49 ? 31.214 -5.027 42.729 1.00 27.05 277 LEU C O 1
ATOM 2214 N N . GLU D 1 50 ? 32.327 -5.396 44.654 1.00 26.07 278 GLU C N 1
ATOM 2215 C CA . GLU D 1 50 ? 33.159 -6.433 44.056 1.00 30.43 278 GLU C CA 1
ATOM 2216 C C . GLU D 1 50 ? 32.305 -7.582 43.543 1.00 32.91 278 GLU C C 1
ATOM 2217 O O . GLU D 1 50 ? 32.617 -8.180 42.507 1.00 33.03 278 GLU C O 1
ATOM 2223 N N . GLU D 1 51 ? 31.207 -7.883 44.240 1.00 30.70 279 GLU C N 1
ATOM 2224 C CA . GLU D 1 51 ? 30.318 -8.947 43.795 1.00 31.25 279 GLU C CA 1
ATOM 2225 C C . GLU D 1 51 ? 29.491 -8.521 42.585 1.00 31.52 279 GLU C C 1
ATOM 2226 O O . GLU D 1 51 ? 29.288 -9.317 41.658 1.00 27.05 279 GLU C O 1
ATOM 2232 N N . GLN D 1 52 ? 28.992 -7.278 42.579 1.00 27.86 280 GLN C N 1
ATOM 2233 C CA . GLN D 1 52 ? 28.150 -6.821 41.476 1.00 26.50 280 GLN C CA 1
ATOM 2234 C C . GLN D 1 52 ? 28.911 -6.795 40.163 1.00 25.55 280 GLN C C 1
ATOM 2235 O O . GLN D 1 52 ? 28.390 -7.230 39.129 1.00 30.03 280 GLN C O 1
ATOM 2241 N N . VAL D 1 53 ? 30.139 -6.267 40.171 1.00 23.13 281 VAL C N 1
ATOM 2242 C CA . VAL D 1 53 ? 30.853 -6.104 38.912 1.00 33.16 281 VAL C CA 1
ATOM 2243 C C . VAL D 1 53 ? 31.129 -7.444 38.250 1.00 29.43 281 VAL C C 1
ATOM 2244 O O . VAL D 1 53 ? 31.384 -7.491 37.041 1.00 25.99 281 VAL C O 1
ATOM 2248 N N . ARG D 1 54 ? 31.080 -8.542 39.018 1.00 25.17 282 ARG C N 1
ATOM 2249 C CA . ARG D 1 54 ? 31.206 -9.877 38.439 1.00 27.17 282 ARG C CA 1
ATOM 2250 C C . ARG D 1 54 ? 30.065 -10.201 37.485 1.00 23.68 282 ARG C C 1
ATOM 2251 O O . ARG D 1 54 ? 30.221 -11.082 36.634 1.00 21.96 282 ARG C O 1
ATOM 2259 N N . THR D 1 55 ? 28.902 -9.558 37.656 1.00 21.25 283 THR C N 1
ATOM 2260 C CA . THR D 1 55 ? 27.752 -9.800 36.790 1.00 25.53 283 THR C CA 1
ATOM 2261 C C . THR D 1 55 ? 27.829 -9.050 35.464 1.00 21.58 283 THR C C 1
ATOM 2262 O O . THR D 1 55 ? 27.082 -9.388 34.542 1.00 17.48 283 THR C O 1
ATOM 2266 N N . ILE D 1 56 ? 28.680 -8.028 35.349 1.00 22.99 284 ILE C N 1
ATOM 2267 C CA . ILE D 1 56 ? 28.737 -7.252 34.106 1.00 24.91 284 ILE C CA 1
ATOM 2268 C C . ILE D 1 56 ? 29.126 -8.122 32.913 1.00 23.98 284 ILE C C 1
ATOM 2269 O O . ILE D 1 56 ? 28.424 -8.072 31.890 1.00 24.28 284 ILE C O 1
ATOM 2274 N N . PRO D 1 57 ? 30.188 -8.940 32.970 1.00 24.46 285 PRO C N 1
ATOM 2275 C CA . PRO D 1 57 ? 30.451 -9.870 31.854 1.00 25.98 285 PRO C CA 1
ATOM 2276 C C . PRO D 1 57 ? 29.291 -10.801 31.544 1.00 24.02 285 PRO C C 1
ATOM 2277 O O . PRO D 1 57 ? 29.096 -11.169 30.377 1.00 23.62 285 PRO C O 1
ATOM 2281 N N . VAL D 1 58 ? 28.525 -11.210 32.558 1.00 21.42 286 VAL C N 1
ATOM 2282 C CA . VAL D 1 58 ? 27.391 -12.097 32.320 1.00 23.28 286 VAL C CA 1
ATOM 2283 C C . VAL D 1 58 ? 26.296 -11.370 31.555 1.00 20.63 286 VAL C C 1
ATOM 2284 O O . VAL D 1 58 ? 25.709 -11.918 30.615 1.00 23.09 286 VAL C O 1
ATOM 2288 N N . LEU D 1 59 ? 25.987 -10.137 31.961 1.00 19.50 287 LEU C N 1
ATOM 2289 C CA . LEU D 1 59 ? 24.970 -9.357 31.265 1.00 22.46 287 LEU C CA 1
ATOM 2290 C C . LEU D 1 59 ? 25.367 -9.108 29.821 1.00 18.61 287 LEU C C 1
ATOM 2291 O O . LEU D 1 59 ? 24.511 -9.073 28.932 1.00 22.90 287 LEU C O 1
ATOM 2296 N N . GLN D 1 60 ? 26.662 -8.907 29.574 1.00 15.99 288 GLN C N 1
ATOM 2297 C CA . GLN D 1 60 ? 27.126 -8.645 28.220 1.00 20.14 288 GLN C CA 1
ATOM 2298 C C . GLN D 1 60 ? 26.975 -9.878 27.336 1.00 18.44 288 GLN C C 1
ATOM 2299 O O . GLN D 1 60 ? 26.637 -9.761 26.154 1.00 16.30 288 GLN C O 1
ATOM 2305 N N . VAL D 1 61 ? 27.236 -11.068 27.883 1.00 16.27 289 VAL C N 1
ATOM 2306 C CA . VAL D 1 61 ? 26.997 -12.278 27.107 1.00 20.54 289 VAL C CA 1
ATOM 2307 C C . VAL D 1 61 ? 25.499 -12.493 26.920 1.00 20.30 289 VAL C C 1
ATOM 2308 O O . VAL D 1 61 ? 25.048 -12.894 25.841 1.00 21.09 289 VAL C O 1
ATOM 2312 N N . LYS D 1 62 ? 24.700 -12.206 27.954 1.00 19.53 290 LYS C N 1
ATOM 2313 C CA . LYS D 1 62 ? 23.248 -12.301 27.805 1.00 19.43 290 LYS C CA 1
ATOM 2314 C C . LYS D 1 62 ? 22.739 -11.396 26.692 1.00 20.59 290 LYS C C 1
ATOM 2315 O O . LYS D 1 62 ? 21.778 -11.741 25.991 1.00 23.06 290 LYS C O 1
ATOM 2321 N N . ILE D 1 63 ? 23.355 -10.227 26.525 1.00 16.50 291 ILE C N 1
ATOM 2322 C CA . ILE D 1 63 ? 22.951 -9.338 25.443 1.00 19.03 291 ILE C CA 1
ATOM 2323 C C . ILE D 1 63 ? 23.298 -9.956 24.092 1.00 18.62 291 ILE C C 1
ATOM 2324 O O . ILE D 1 63 ? 22.479 -9.950 23.168 1.00 18.45 291 ILE C O 1
ATOM 2329 N N . SER D 1 64 ? 24.505 -10.520 23.963 1.00 19.50 292 SER C N 1
ATOM 2330 C CA A SER D 1 64 ? 24.894 -11.166 22.711 0.50 23.72 292 SER C CA 1
ATOM 2331 C CA B SER D 1 64 ? 24.889 -11.160 22.707 0.50 24.55 292 SER C CA 1
ATOM 2332 C C . SER D 1 64 ? 23.957 -12.317 22.370 1.00 23.49 292 SER C C 1
ATOM 2333 O O . SER D 1 64 ? 23.631 -12.537 21.198 1.00 21.31 292 SER C O 1
ATOM 2338 N N . VAL D 1 65 ? 23.519 -13.069 23.383 1.00 19.12 293 VAL C N 1
ATOM 2339 C CA . VAL D 1 65 ? 22.573 -14.161 23.152 1.00 20.58 293 VAL C CA 1
ATOM 2340 C C . VAL D 1 65 ? 21.278 -13.620 22.561 1.00 22.00 293 VAL C C 1
ATOM 2341 O O . VAL D 1 65 ? 20.758 -14.144 21.566 1.00 19.36 293 VAL C O 1
ATOM 2345 N N . LEU D 1 66 ? 20.754 -12.542 23.150 1.00 20.94 294 LEU C N 1
ATOM 2346 C CA . LEU D 1 66 ? 19.511 -11.963 22.655 1.00 20.83 294 LEU C CA 1
ATOM 2347 C C . LEU D 1 66 ? 19.698 -11.384 21.255 1.00 20.86 294 LEU C C 1
ATOM 2348 O O . LEU D 1 66 ? 18.790 -11.462 20.420 1.00 20.41 294 LEU C O 1
ATOM 2353 N N . GLN D 1 67 ? 20.872 -10.807 20.985 1.00 19.13 295 GLN C N 1
ATOM 2354 C CA . GLN D 1 67 ? 21.149 -10.256 19.662 1.00 21.18 295 GLN C CA 1
ATOM 2355 C C . GLN D 1 67 ? 21.211 -11.357 18.607 1.00 19.52 295 GLN C C 1
ATOM 2356 O O . GLN D 1 67 ? 20.739 -11.170 17.479 1.00 21.51 295 GLN C O 1
ATOM 2362 N N . GLU D 1 68 ? 21.795 -12.508 18.952 1.00 18.89 296 GLU C N 1
ATOM 2363 C CA . GLU D 1 68 ? 21.781 -13.639 18.034 1.00 18.92 296 GLU C CA 1
ATOM 2364 C C . GLU D 1 68 ? 20.370 -14.180 17.855 1.00 20.29 296 GLU C C 1
ATOM 2365 O O . GLU D 1 68 ? 19.950 -14.466 16.726 1.00 25.74 296 GLU C O 1
ATOM 2371 N N . GLU D 1 69 ? 19.614 -14.306 18.949 1.00 21.28 297 GLU C N 1
ATOM 2372 C CA . GLU D 1 69 ? 18.233 -14.772 18.840 1.00 21.55 297 GLU C CA 1
ATOM 2373 C C . GLU D 1 69 ? 17.394 -13.814 18.007 1.00 24.00 297 GLU C C 1
ATOM 2374 O O . GLU D 1 69 ? 16.578 -14.244 17.182 1.00 27.03 297 GLU C O 1
ATOM 2380 N N . LYS D 1 70 ? 17.598 -12.508 18.196 1.00 23.22 298 LYS C N 1
ATOM 2381 C CA . LYS D 1 70 ? 16.922 -11.526 17.357 1.00 22.09 298 LYS C CA 1
ATOM 2382 C C . LYS D 1 70 ? 17.340 -11.677 15.899 1.00 22.06 298 LYS C C 1
ATOM 2383 O O . LYS D 1 70 ? 16.497 -11.645 14.997 1.00 25.52 298 LYS C O 1
ATOM 2389 N N . ARG D 1 71 ? 18.642 -11.857 15.657 1.00 21.27 299 ARG C N 1
ATOM 2390 C CA . ARG D 1 71 ? 19.156 -11.948 14.295 1.00 23.65 299 ARG C CA 1
ATOM 2391 C C . ARG D 1 71 ? 18.551 -13.130 13.551 1.00 28.29 299 ARG C C 1
ATOM 2392 O O . ARG D 1 71 ? 18.292 -13.050 12.340 1.00 24.96 299 ARG C O 1
ATOM 2400 N N . GLN D 1 72 ? 18.332 -14.241 14.254 1.00 22.16 300 GLN C N 1
ATOM 2401 C CA . GLN D 1 72 ? 17.734 -15.405 13.612 1.00 26.16 300 GLN C CA 1
ATOM 2402 C C . GLN D 1 72 ? 16.251 -15.191 13.335 1.00 29.95 300 GLN C C 1
ATOM 2403 O O . GLN D 1 72 ? 15.727 -15.714 12.345 1.00 32.32 300 GLN C O 1
ATOM 2409 N N . LEU D 1 73 ? 15.550 -14.454 14.203 1.00 27.05 301 LEU C N 1
ATOM 2410 C CA . LEU D 1 73 ? 14.160 -14.120 13.904 1.00 30.51 301 LEU C CA 1
ATOM 2411 C C . LEU D 1 73 ? 14.057 -13.162 12.717 1.00 33.63 301 LEU C C 1
ATOM 2412 O O . LEU D 1 73 ? 13.163 -13.308 11.876 1.00 33.18 301 LEU C O 1
ATOM 2417 N N . VAL D 1 74 ? 14.969 -12.187 12.624 1.00 30.24 302 VAL C N 1
ATOM 2418 C CA . VAL D 1 74 ? 14.901 -11.207 11.539 1.00 34.22 302 VAL C CA 1
ATOM 2419 C C . VAL D 1 74 ? 15.068 -11.890 10.188 1.00 35.22 302 VAL C C 1
ATOM 2420 O O . VAL D 1 74 ? 14.331 -11.602 9.238 1.00 40.44 302 VAL C O 1
ATOM 2424 N N . SER D 1 75 ? 16.031 -12.809 10.081 1.00 34.22 303 SER C N 1
ATOM 2425 C CA . SER D 1 75 ? 16.255 -13.491 8.811 1.00 36.16 303 SER C CA 1
ATOM 2426 C C . SER D 1 75 ? 15.069 -14.368 8.432 1.00 44.05 303 SER C C 1
ATOM 2427 O O . SER D 1 75 ? 14.752 -14.497 7.243 1.00 48.11 303 SER C O 1
ATOM 2430 N N . GLN D 1 76 ? 14.402 -14.975 9.416 1.00 38.49 304 GLN C N 1
ATOM 2431 C CA . GLN D 1 76 ? 13.193 -15.735 9.118 1.00 43.20 304 GLN C CA 1
ATOM 2432 C C . GLN D 1 76 ? 12.064 -14.804 8.696 1.00 45.48 304 GLN C C 1
ATOM 2433 O O . GLN D 1 76 ? 11.298 -15.119 7.777 1.00 48.56 304 GLN C O 1
ATOM 2439 N N . LEU D 1 77 ? 11.953 -13.647 9.354 1.00 43.32 305 LEU C N 1
ATOM 2440 C CA . LEU D 1 77 ? 10.929 -12.677 8.984 1.00 46.78 305 LEU C CA 1
ATOM 2441 C C . LEU D 1 77 ? 11.166 -12.136 7.580 1.00 52.14 305 LEU C C 1
ATOM 2442 O O . LEU D 1 77 ? 10.216 -11.941 6.813 1.00 55.78 305 LEU C O 1
ATOM 2447 N N . LYS D 1 78 ? 12.428 -11.867 7.235 1.00 48.31 306 LYS C N 1
ATOM 2448 C CA . LYS D 1 78 ? 12.747 -11.399 5.891 1.00 55.09 306 LYS C CA 1
ATOM 2449 C C . LYS D 1 78 ? 12.424 -12.459 4.844 1.00 55.42 306 LYS C C 1
ATOM 2450 O O . LYS D 1 78 ? 11.920 -12.133 3.764 1.00 60.27 306 LYS C O 1
ATOM 2456 N N . ASN D 1 79 ? 12.719 -13.730 5.139 1.00 56.17 307 ASN C N 1
ATOM 2457 C CA . ASN D 1 79 ? 12.387 -14.800 4.200 1.00 60.80 307 ASN C CA 1
ATOM 2458 C C . ASN D 1 79 ? 10.889 -14.854 3.932 1.00 60.49 307 ASN C C 1
ATOM 2459 O O . ASN D 1 79 ? 10.463 -15.011 2.783 1.00 74.75 307 ASN C O 1
ATOM 2464 N N . GLN D 1 80 ? 10.074 -14.730 4.983 1.00 59.00 308 GLN C N 1
ATOM 2465 C CA . GLN D 1 80 ? 8.624 -14.761 4.809 1.00 64.51 308 GLN C CA 1
ATOM 2466 C C . GLN D 1 80 ? 8.150 -13.590 3.955 1.00 58.57 308 GLN C C 1
ATOM 2467 O O . GLN D 1 80 ? 7.379 -13.769 3.005 1.00 56.25 308 GLN C O 1
ATOM 2473 N N . ARG D 1 81 ? 8.603 -12.383 4.278 1.00 57.67 309 ARG C N 1
ATOM 2474 C CA . ARG D 1 81 ? 8.258 -11.193 3.508 1.00 60.18 309 ARG C CA 1
ATOM 2475 C C . ARG D 1 81 ? 8.815 -11.269 2.085 1.00 58.87 309 ARG C C 1
ATOM 2476 O O . ARG D 1 81 ? 8.078 -11.106 1.110 1.00 62.04 309 ARG C O 1
#

InterPro domains:
  IPR002110 Ankyrin repeat [PF12796] (1149-1228)
  IPR002110 Ankyrin repeat [PF12796] (1238-1322)
  IPR002110 Ankyrin repeat [PS50088] (1161-1183)
  IPR002110 Ankyrin repeat [PS50088] (1233-1265)
  IPR002110 Ankyrin repeat [PS50088] (1266-1287)
  IPR002110 Ankyrin repeat [SM00248] (957-987)
  IPR002110 Ankyrin repeat [SM00248] (1161-1191)
  IPR002110 Ankyrin repeat [SM00248] (1195-1228)
  IPR002110 Ankyrin repeat [SM00248] (1233-1262)
  IPR002110 Ankyrin repeat [SM00248] (1266-1298)
  IPR002110 Ankyrin repeat [SM00248] (1300-1328)
  IPR021939 Kank N-terminal motif [PF12075] (30-68)
  IPR036770 Ankyrin repeat-containing domain superfamily [G3DSA:1.25.40.20] (1075-1330)
  IPR036770 Ankyrin repeat-containing domain superfamily [SSF48403] (1154-1322)
  IPR047184 KN motif and ankyrin repeat domain-containing protein 1-4 [PTHR24168] (15-1332)

B-factor: mean 43.36, std 17.7, range [13.92, 120.74]

Nearest PDB structures (foldseek):
  8iw0-assembly2_C  TM=1.009E+00  e=6.937E-10  Mus musculus
  8iw0-assembly1_A  TM=1.012E+00  e=1.002E-10  Mus musculus
  8iw0-assembly2_D  TM=1.009E+00  e=1.205E-09  Mus musculus
  8iw0-assembly2_C  TM=1.013E+00  e=1.327E-10  Mus musculus
  8iw0-assembly2_D  TM=1.013E+00  e=1.555E-09  Mus musculus

Secondary structure (DSSP, 8-state):
--HHHHHHHHHHHHHHHHHTSS---SHHHHHHHHHHHHHHHHHHHHHHHHHTHHHHHHHHHHHHHHHHHHHHHHHHHHHHHTT-/---HHHHHHHHHHHHHHHHHTTTTT--HHHHHHHHHHHHHHHHHHHHHHHHHTTHHHHHHHHHHHHHHHHHHHHHHHHHHH-/----HHHHHHHHHHHHHHHHHTTTTT--HHHHHHHHHHHHHHHHHHHHHHHHHTTHHHHHHHHHHHHHHHHHHHHHHHHH-/--HHHHHHHHHHHHHHHHHTSS---SHHHHHHHHHHHHHHHHHHHHHHHHTTHHHHHHHHHHHHHHHHHHHHHHHH-

Sequence (324 aa):
SDASDMLAAALEQMDGIIAGSGSGSSPMHLQHIREQMAIALKRLKELEEQVRTIPVLQVKISVLQEEKRRQLVSQLKNQRAASQIMSDASDMLAAALEQMDGIIAGSGSGSSPMHLQHIREQMAIALKRLKELEEQVRTIPVLQVKISVLQEEKRQLVSQLKNQRAASDASDMLAAALEQMDGIIAGSGSGSSPMHLQHIREQMAIALKRLKELEEQVRTIPVLQVKISVLQEEKRQLVSQLKNMMSDASDMLAAALEQMDGIIAGSGSGSSPMHLQHIREQMAIALKRLKELEEQVRTIPVLQVKISSVLQEEKRQLVSQLKNQR

GO terms:
  GO:0005634 nucleus (C, IDA)
  GO:0005737 cytoplasm (C, IDA)
  GO:0005515 protein binding (F, IPI)
  GO:0030837 negative regulation of actin filament polymerization (P, IDA)
  GO:0032587 ruffle membrane (C, IDA)
  GO:0008013 beta-catenin binding (F, IDA)
  GO:0005938 cell cortex (C, IDA)
  GO:0030674 protein-macromolecule adaptor activity (F, IDA)
  GO:0010977 negative regulation of neuron projection development (P, IDA)
  GO:2000393 negative regulation of lamellipodium morphogenesis (P, IDA)
  GO:1900025 negative regulation of substrate adhesion-dependent cell spreading (P, IDA)
  GO:1900028 negative regulation of ruffle assembly (P, IDA)
  GO:0030177 positive regulation of Wnt signaling pathway (P, IDA)
  GO:0005634 nucleus (C, EXP)
  GO:0005737 cytoplasm (C, EXP)
  GO:0035023 regulation of Rho protein signal transduction (P, IMP)
  GO:0035024 negative regulation of Rho protein signal transduction (P, IMP)
  GO:0043622 cortical microtubule organization (P, IMP)
  GO:2000114 regulation of establishment of cell polarity (P, IMP)
  GO:0030036 actin cytoskeleton organization (P, IMP)